Protein AF-A0A7V8Y939-F1 (afdb_monomer_lite)

Secondary structure (DSSP, 8-state):
---------------------TTS-SSSS-------------S------SS--S-SSTTT---HHIIIIIHHHT---SEEE---SSTTGGG-EEESSBSSS-EE-TTSS-EEEEBPTT-B--PBTTTB--TTTTTPBP-HHHHHHHHHS--GGG-GGGHHHHHHHHHHTT---S----------------------SS--EEEE-GGGGGPPP--HHHHHHHHTS-TTTTGGGPBP-SSEEEEEEETTTEEEEEE---

Structure (mmCIF, N/CA/C/O backbone):
data_AF-A0A7V8Y939-F1
#
_entry.id   AF-A0A7V8Y939-F1
#
loop_
_atom_site.group_PDB
_atom_site.id
_atom_site.type_symbol
_atom_site.label_atom_id
_atom_site.label_alt_id
_atom_site.label_comp_id
_atom_site.label_asym_id
_atom_site.label_entity_id
_atom_site.label_seq_id
_atom_site.pdbx_PDB_ins_code
_atom_site.Cartn_x
_atom_site.Cartn_y
_atom_site.Cartn_z
_atom_site.occupancy
_atom_site.B_iso_or_equiv
_atom_site.auth_seq_id
_atom_site.auth_comp_id
_atom_site.auth_asym_id
_atom_site.auth_atom_id
_atom_site.pdbx_PDB_model_num
ATOM 1 N N . MET A 1 1 ? 12.448 5.870 -47.668 1.00 38.72 1 MET A N 1
ATOM 2 C CA . MET A 1 1 ? 12.301 7.287 -48.072 1.00 38.72 1 MET A CA 1
ATOM 3 C C . MET A 1 1 ? 10.838 7.545 -48.397 1.00 38.72 1 MET A C 1
ATOM 5 O O . MET A 1 1 ? 10.241 6.687 -49.032 1.00 38.72 1 MET A O 1
ATOM 9 N N . ARG A 1 2 ? 10.351 8.738 -48.019 1.00 27.53 2 ARG A N 1
ATOM 10 C CA . ARG A 1 2 ? 9.057 9.390 -48.325 1.00 27.53 2 ARG A CA 1
ATOM 11 C C . ARG A 1 2 ? 7.995 9.356 -47.218 1.00 27.53 2 ARG A C 1
ATOM 13 O O . ARG A 1 2 ? 7.197 8.439 -47.098 1.00 27.53 2 ARG A O 1
ATOM 20 N N . VAL A 1 3 ? 8.024 10.450 -46.456 1.00 33.56 3 VAL A N 1
ATOM 21 C CA . VAL A 1 3 ? 6.879 11.107 -45.814 1.00 33.56 3 VAL A CA 1
ATOM 22 C C . VAL A 1 3 ? 5.836 11.452 -46.884 1.00 33.56 3 VAL A C 1
ATOM 24 O O . VAL A 1 3 ? 6.217 11.870 -47.979 1.00 33.56 3 VAL A O 1
ATOM 27 N N . ALA A 1 4 ? 4.549 11.340 -46.555 1.00 32.47 4 ALA A N 1
ATOM 28 C CA . ALA A 1 4 ? 3.482 12.023 -47.280 1.00 32.47 4 ALA A CA 1
ATOM 29 C C . ALA A 1 4 ? 2.470 12.607 -46.287 1.00 32.47 4 ALA A C 1
ATOM 31 O O . ALA A 1 4 ? 1.976 11.920 -45.396 1.00 32.47 4 ALA A O 1
ATOM 32 N N . LEU A 1 5 ? 2.228 13.904 -46.456 1.00 30.75 5 LEU A N 1
ATOM 33 C CA . LEU A 1 5 ? 1.417 14.796 -45.644 1.00 30.75 5 LEU A CA 1
ATOM 34 C C . LEU A 1 5 ? 0.247 15.301 -46.513 1.00 30.75 5 LEU A C 1
ATOM 36 O O . LEU A 1 5 ? 0.500 15.798 -47.604 1.00 30.75 5 LEU A O 1
ATOM 40 N N . MET A 1 6 ? -0.972 15.203 -45.965 1.00 39.28 6 MET A N 1
ATOM 41 C CA . MET A 1 6 ? -2.212 15.977 -46.209 1.00 39.28 6 MET A CA 1
ATOM 42 C C . MET A 1 6 ? -2.868 16.033 -47.604 1.00 39.28 6 MET A C 1
ATOM 44 O O . MET A 1 6 ? -2.253 16.440 -48.580 1.00 39.28 6 MET A O 1
ATOM 48 N N . ALA A 1 7 ? -4.197 15.838 -47.623 1.00 30.27 7 ALA A N 1
ATOM 49 C CA . ALA A 1 7 ? -5.157 16.806 -48.180 1.00 30.27 7 ALA A CA 1
ATOM 50 C C . ALA A 1 7 ? -6.604 16.458 -47.770 1.00 30.27 7 ALA A C 1
ATOM 52 O O . ALA A 1 7 ? -7.045 15.321 -47.917 1.00 30.27 7 ALA A O 1
ATOM 53 N N . ALA A 1 8 ? -7.341 17.457 -47.280 1.00 46.56 8 ALA A N 1
ATOM 54 C CA . ALA A 1 8 ? -8.793 17.422 -47.148 1.00 46.56 8 ALA A CA 1
ATOM 55 C C . ALA A 1 8 ? -9.445 17.646 -48.522 1.00 46.56 8 ALA A C 1
ATOM 57 O O . ALA A 1 8 ? -9.012 18.523 -49.270 1.00 46.56 8 ALA A O 1
ATOM 58 N N . ALA A 1 9 ? -10.509 16.903 -48.825 1.00 30.41 9 ALA A N 1
ATOM 59 C CA . ALA A 1 9 ? -11.405 17.197 -49.936 1.00 30.41 9 ALA A CA 1
ATOM 60 C C . ALA A 1 9 ? -12.861 16.908 -49.535 1.00 30.41 9 ALA A C 1
ATOM 62 O O . ALA A 1 9 ? -13.160 15.944 -48.835 1.00 30.41 9 ALA A O 1
ATOM 63 N N . CYS A 1 10 ? -13.724 17.827 -49.957 1.00 44.41 10 CYS A N 1
ATOM 64 C CA . CYS A 1 10 ? -15.162 17.938 -49.734 1.00 44.41 10 CYS A CA 1
ATOM 65 C C . CYS A 1 10 ? -15.948 16.727 -50.291 1.00 44.41 10 CYS A C 1
ATOM 67 O O . CYS A 1 10 ? -15.504 16.113 -51.257 1.00 44.41 10 CYS A O 1
ATOM 69 N N . GLY A 1 11 ? -17.113 16.408 -49.702 1.00 31.03 11 GLY A N 1
ATOM 70 C CA . GLY A 1 11 ? -18.023 15.323 -50.134 1.00 31.03 11 GLY A CA 1
ATOM 71 C C . GLY A 1 11 ? -18.597 15.496 -51.559 1.00 31.03 11 GLY A C 1
ATOM 72 O O . GLY A 1 11 ? -18.339 16.531 -52.177 1.00 31.03 11 GLY A O 1
ATOM 73 N N . PRO A 1 12 ? -19.405 14.543 -52.090 1.00 39.00 12 PRO A N 1
ATOM 74 C CA . PRO A 1 12 ? -20.608 14.053 -51.399 1.00 39.00 12 PRO A CA 1
ATOM 75 C C . PRO A 1 12 ? -20.961 12.550 -51.584 1.00 39.00 12 PRO A C 1
ATOM 77 O O . PRO A 1 12 ? -20.454 11.869 -52.467 1.00 39.00 12 PRO A O 1
ATOM 80 N N . SER A 1 13 ? -21.946 12.116 -50.784 1.00 33.56 13 SER A N 1
ATOM 81 C CA . SER A 1 13 ? -22.898 11.013 -51.036 1.00 33.56 13 SER A CA 1
ATOM 82 C C . SER A 1 13 ? -22.470 9.560 -50.771 1.00 33.56 13 SER A C 1
ATOM 84 O O . SER A 1 13 ? -21.683 8.987 -51.510 1.00 33.56 13 SER A O 1
ATOM 86 N N . GLY A 1 14 ? -23.170 8.937 -49.811 1.00 33.94 14 GLY A N 1
ATOM 87 C CA . GLY A 1 14 ? -23.608 7.537 -49.905 1.00 33.94 14 GLY A CA 1
ATOM 88 C C . GLY A 1 14 ? -22.656 6.473 -49.366 1.00 33.94 14 GLY A C 1
ATOM 89 O O . GLY A 1 14 ? -21.934 5.856 -50.132 1.00 33.94 14 GLY A O 1
ATOM 90 N N . ASP A 1 15 ? -22.664 6.266 -48.050 1.00 30.62 15 ASP A N 1
ATOM 91 C CA . ASP A 1 15 ? -23.073 4.999 -47.418 1.00 30.62 15 ASP A CA 1
ATOM 92 C C . ASP A 1 15 ? -22.640 4.999 -45.948 1.00 30.62 15 ASP A C 1
ATOM 94 O O . ASP A 1 15 ? -21.497 5.278 -45.583 1.00 30.62 15 ASP A O 1
ATOM 98 N N . SER A 1 16 ? -23.613 4.753 -45.074 1.00 35.72 16 SER A N 1
ATOM 99 C CA . SER A 1 16 ? -23.467 4.762 -43.625 1.00 35.72 16 SER A CA 1
ATOM 100 C C . SER A 1 16 ? -22.612 3.587 -43.154 1.00 35.72 16 SER A C 1
ATOM 102 O O . SER A 1 16 ? -23.117 2.484 -42.946 1.00 35.72 16 SER A O 1
ATOM 104 N N . VAL A 1 17 ? -21.324 3.836 -42.933 1.00 37.81 17 VAL A N 1
ATOM 105 C CA . VAL A 1 17 ? -20.493 2.985 -42.078 1.00 37.81 17 VAL A CA 1
ATOM 106 C C . VAL A 1 17 ? -20.835 3.336 -40.624 1.00 37.81 17 VAL A C 1
ATOM 108 O O . VAL A 1 17 ? -20.768 4.520 -40.276 1.00 37.81 17 VAL A O 1
ATOM 111 N N . PRO A 1 18 ? -21.217 2.380 -39.756 1.00 35.97 18 PRO A N 1
ATOM 112 C CA . PRO A 1 18 ? -21.399 2.666 -38.341 1.00 35.97 18 PRO A CA 1
ATOM 113 C C . PRO A 1 18 ? -20.048 3.092 -37.770 1.00 35.97 18 PRO A C 1
ATOM 115 O O . PRO A 1 18 ? -19.108 2.305 -37.687 1.00 35.97 18 PRO A O 1
ATOM 118 N N . ASN A 1 19 ? -19.938 4.370 -37.425 1.00 33.12 19 ASN A N 1
ATOM 119 C CA . ASN A 1 19 ? -18.812 4.883 -36.674 1.00 33.12 19 ASN A CA 1
ATOM 120 C C . ASN A 1 19 ? -18.981 4.431 -35.217 1.00 33.12 19 ASN A C 1
ATOM 122 O O . ASN A 1 19 ? -19.685 5.083 -34.443 1.00 33.12 19 ASN A O 1
ATOM 126 N N . GLU A 1 20 ? -18.361 3.311 -34.845 1.00 38.66 20 GLU A N 1
ATOM 127 C CA . GLU A 1 20 ? -18.122 2.977 -33.441 1.00 38.66 20 GLU A CA 1
ATOM 128 C C . GLU A 1 20 ? -17.068 3.937 -32.871 1.00 38.66 20 GLU A C 1
ATOM 130 O O . GLU A 1 20 ? -15.891 3.615 -32.697 1.00 38.66 20 GLU A O 1
ATOM 135 N N . ASN A 1 21 ? -17.512 5.153 -32.553 1.00 35.09 21 ASN A N 1
ATOM 136 C CA . ASN A 1 21 ? -16.802 6.046 -31.651 1.00 35.09 21 ASN A CA 1
ATOM 137 C C . ASN A 1 21 ? -16.859 5.446 -30.239 1.00 35.09 21 ASN A C 1
ATOM 139 O O . ASN A 1 21 ? -17.665 5.863 -29.412 1.00 35.09 21 ASN A O 1
ATOM 143 N N . VAL A 1 22 ? -15.970 4.507 -29.921 1.00 46.69 22 VAL A N 1
ATOM 144 C CA . VAL A 1 22 ? -15.802 3.942 -28.564 1.00 46.69 22 VAL A CA 1
ATOM 145 C C . VAL A 1 22 ? -15.282 4.950 -27.520 1.00 46.69 22 VAL A C 1
ATOM 147 O O . VAL A 1 22 ? -14.846 4.553 -26.448 1.00 46.69 22 VAL A O 1
ATOM 150 N N . ASN A 1 23 ? -15.315 6.259 -27.794 1.00 46.75 23 ASN A N 1
ATOM 151 C CA . ASN A 1 23 ? -14.792 7.285 -26.883 1.00 46.75 23 ASN A CA 1
ATOM 152 C C . ASN A 1 23 ? -15.552 8.622 -26.872 1.00 46.75 23 ASN A C 1
ATOM 154 O O . ASN A 1 23 ? -15.007 9.637 -26.443 1.00 46.75 23 ASN A O 1
ATOM 158 N N . ALA A 1 24 ? -16.816 8.651 -27.287 1.00 41.72 24 ALA A N 1
ATOM 159 C CA . ALA A 1 24 ? -17.627 9.861 -27.192 1.00 41.72 24 ALA A CA 1
ATOM 160 C C . ALA A 1 24 ? -18.980 9.549 -26.550 1.00 41.72 24 ALA A C 1
ATOM 162 O O . ALA A 1 24 ? -19.945 9.357 -27.273 1.00 41.72 24 ALA A O 1
ATOM 163 N N . ASP A 1 25 ? -19.005 9.438 -25.215 1.00 41.84 25 ASP A N 1
ATOM 164 C CA . ASP A 1 25 ? -20.035 10.014 -24.322 1.00 41.84 25 ASP A CA 1
ATOM 165 C C . ASP A 1 25 ? -19.937 9.449 -22.883 1.00 41.84 25 ASP A C 1
ATOM 167 O O . ASP A 1 25 ? -20.837 8.783 -22.380 1.00 41.84 25 ASP A O 1
ATOM 171 N N . ALA A 1 26 ? -18.823 9.695 -22.185 1.00 47.56 26 ALA A N 1
ATOM 172 C CA . ALA A 1 26 ? -18.676 9.310 -20.771 1.00 47.56 26 ALA A CA 1
ATOM 173 C C . ALA A 1 26 ? -19.218 10.375 -19.789 1.00 47.56 26 ALA A C 1
ATOM 175 O O . ALA A 1 26 ? -18.864 10.365 -18.610 1.00 47.56 26 ALA A O 1
ATOM 176 N N . ARG A 1 27 ? -20.002 11.353 -20.272 1.00 47.25 27 ARG A N 1
ATOM 177 C CA . ARG A 1 27 ? -20.557 12.447 -19.451 1.00 47.25 27 ARG A CA 1
ATOM 178 C C . ARG A 1 27 ? -22.073 12.628 -19.592 1.00 47.25 27 ARG A C 1
ATOM 180 O O . ARG A 1 27 ? -22.620 13.478 -18.893 1.00 47.25 27 ARG A O 1
ATOM 187 N N . GLY A 1 28 ? -22.749 11.855 -20.442 1.00 44.84 28 GLY A N 1
ATOM 188 C CA . GLY A 1 28 ? -24.198 11.682 -20.384 1.00 44.84 28 GLY A CA 1
ATOM 189 C C . GLY A 1 28 ? -24.636 10.943 -19.114 1.00 44.84 28 GLY A C 1
ATOM 190 O O . GLY A 1 28 ? -23.855 10.224 -18.495 1.00 44.84 28 GLY A O 1
ATOM 191 N N . GLU A 1 29 ? -25.907 11.091 -18.736 1.00 47.72 29 GLU A N 1
ATOM 192 C CA . GLU A 1 29 ? -26.565 10.397 -17.609 1.00 47.72 29 GLU A CA 1
ATOM 193 C C . GLU A 1 29 ? -26.620 8.859 -17.761 1.00 47.72 29 GLU A C 1
ATOM 195 O O . GLU A 1 29 ? -27.295 8.162 -17.004 1.00 47.72 29 GLU A O 1
ATOM 200 N N . THR A 1 30 ? -25.913 8.302 -18.740 1.00 48.50 30 THR A N 1
ATOM 201 C CA . THR A 1 30 ? -25.690 6.874 -18.912 1.00 48.50 30 THR A CA 1
ATOM 202 C C . THR A 1 30 ? -24.747 6.398 -17.813 1.00 48.50 30 THR A C 1
ATOM 204 O O . THR A 1 30 ? -23.526 6.383 -17.960 1.00 48.50 30 THR A O 1
ATOM 207 N N . GLN A 1 31 ? -25.325 6.017 -16.674 1.00 53.22 31 GLN A N 1
ATOM 208 C CA . GLN A 1 31 ? -24.615 5.238 -15.666 1.00 53.22 31 GLN A CA 1
ATOM 209 C C . GLN A 1 31 ? -23.914 4.069 -16.364 1.00 53.22 31 GLN A C 1
ATOM 211 O O . GLN A 1 31 ? -24.541 3.356 -17.152 1.00 53.22 31 GLN A O 1
ATOM 216 N N . SER A 1 32 ? -22.618 3.893 -16.094 1.00 58.28 32 SER A N 1
ATOM 217 C CA . SER A 1 32 ? -21.854 2.739 -16.562 1.00 58.28 32 SER A CA 1
ATOM 218 C C . SER A 1 32 ? -22.671 1.473 -16.322 1.00 58.28 32 SER A C 1
ATOM 220 O O . SER A 1 32 ? -22.971 1.139 -15.175 1.00 58.28 32 SER A O 1
ATOM 222 N N . GLN A 1 33 ? -23.075 0.786 -17.393 1.00 55.53 33 GLN A N 1
ATOM 223 C CA . GLN A 1 33 ? -23.818 -0.458 -17.248 1.00 55.53 33 GLN A CA 1
ATOM 224 C C . GLN A 1 33 ? -22.912 -1.487 -16.573 1.00 55.53 33 GLN A C 1
ATOM 226 O O . GLN A 1 33 ? -21.829 -1.803 -17.068 1.00 55.53 33 GLN A O 1
ATOM 231 N N . VAL A 1 34 ? -23.360 -2.025 -15.438 1.00 62.56 34 VAL A N 1
ATOM 232 C CA . VAL A 1 34 ? -22.751 -3.217 -14.850 1.00 62.56 34 VAL A CA 1
ATOM 233 C C . VAL A 1 34 ? -23.013 -4.354 -15.831 1.00 62.56 34 VAL A C 1
ATOM 235 O O . VAL A 1 34 ? -24.132 -4.847 -15.929 1.00 62.56 34 VAL A O 1
ATOM 238 N N . LEU A 1 35 ? -21.983 -4.754 -16.579 1.00 64.62 35 LEU A N 1
ATOM 239 C CA . LEU A 1 35 ? -22.102 -5.755 -17.649 1.00 64.62 35 LEU A CA 1
ATOM 240 C C . LEU A 1 35 ? -22.478 -7.164 -17.144 1.00 64.62 35 LEU A C 1
ATOM 242 O O . LEU A 1 35 ? -22.731 -8.050 -17.954 1.00 64.62 35 LEU A O 1
ATOM 246 N N . GLY A 1 36 ? -22.571 -7.358 -15.824 1.00 59.09 36 GLY A N 1
ATOM 247 C CA . GLY A 1 36 ? -23.007 -8.601 -15.193 1.00 59.09 36 GLY A CA 1
ATOM 248 C C . GLY A 1 36 ? -22.065 -9.786 -15.442 1.00 59.09 36 GLY A C 1
ATOM 249 O O . GLY A 1 36 ? -21.097 -9.708 -16.196 1.00 59.09 36 GLY A O 1
ATOM 250 N N . GLY A 1 37 ? -22.356 -10.905 -14.776 1.00 72.38 37 GLY A N 1
ATOM 251 C CA . GLY A 1 37 ? -21.635 -12.173 -14.920 1.00 72.38 37 GLY A CA 1
ATOM 252 C C . GLY A 1 37 ? -20.820 -12.582 -13.691 1.00 72.38 37 GLY A C 1
ATOM 253 O O . GLY A 1 37 ? -20.432 -11.757 -12.867 1.00 72.38 37 GLY A O 1
ATOM 254 N N . GLU A 1 38 ? -20.566 -13.887 -13.583 1.00 79.62 38 GLU A N 1
ATOM 255 C CA . GLU A 1 38 ? -19.698 -14.467 -12.554 1.00 79.62 38 GLU A CA 1
ATOM 256 C C . GLU A 1 38 ? -18.241 -14.019 -12.767 1.00 79.62 38 GLU A C 1
ATOM 258 O O . GLU A 1 38 ? -17.700 -14.237 -13.863 1.00 79.62 38 GLU A O 1
ATOM 263 N N . PRO A 1 39 ? -17.579 -13.420 -11.756 1.00 78.62 39 PRO A N 1
ATOM 264 C CA . PRO A 1 39 ? -16.169 -13.066 -11.839 1.00 78.62 39 PRO A CA 1
ATOM 265 C C . PRO A 1 39 ? -15.307 -14.285 -12.179 1.00 78.62 39 PRO A C 1
ATOM 267 O O . PRO A 1 39 ? -15.360 -15.318 -11.512 1.00 78.62 39 PRO A O 1
ATOM 270 N N . ARG A 1 40 ? -14.468 -14.163 -13.211 1.00 83.12 40 ARG A N 1
ATOM 271 C CA . ARG A 1 40 ? -13.508 -15.205 -13.601 1.00 83.12 40 ARG A CA 1
ATOM 272 C C . ARG A 1 40 ? -12.087 -14.749 -13.311 1.00 83.12 40 ARG A C 1
ATOM 274 O O . ARG A 1 40 ? -11.707 -13.629 -13.639 1.00 83.12 40 ARG A O 1
ATOM 281 N N . SER A 1 41 ? -11.296 -15.643 -12.731 1.00 86.19 41 SER A N 1
ATOM 282 C CA . SER A 1 41 ? -9.865 -15.424 -12.519 1.00 86.19 41 SER A CA 1
ATOM 283 C C . SER A 1 41 ? -9.072 -15.617 -13.813 1.00 86.19 41 SER A C 1
ATOM 285 O O . SER A 1 41 ? -9.365 -16.516 -14.601 1.00 86.19 41 SER A O 1
ATOM 287 N N . GLY A 1 42 ? -8.012 -14.824 -13.983 1.00 87.56 42 GLY A N 1
ATOM 288 C CA . GLY A 1 42 ? -7.072 -14.925 -15.102 1.00 87.56 42 GLY A CA 1
ATOM 289 C C . GLY A 1 42 ? -7.269 -13.856 -16.181 1.00 87.56 42 GLY A C 1
ATOM 290 O O . GLY A 1 42 ? -8.120 -12.980 -16.071 1.00 87.56 42 GLY A O 1
ATOM 291 N N . GLY A 1 43 ? -6.442 -13.930 -17.225 1.00 91.62 43 GLY A N 1
ATOM 292 C CA . GLY A 1 43 ? -6.412 -12.946 -18.308 1.00 91.62 43 GLY A CA 1
ATOM 293 C C . GLY A 1 43 ? -5.552 -11.715 -18.006 1.00 91.62 43 GLY A C 1
ATOM 294 O O . GLY A 1 43 ? -4.867 -11.637 -16.986 1.00 91.62 43 GLY A O 1
ATOM 295 N N . VAL A 1 44 ? -5.567 -10.762 -18.940 1.00 91.88 44 VAL A N 1
ATOM 296 C CA . VAL A 1 44 ? -4.851 -9.484 -18.834 1.00 91.88 44 VAL A CA 1
ATOM 297 C C . VAL A 1 44 ? -5.865 -8.359 -18.960 1.00 91.88 44 VAL A C 1
ATOM 299 O O . VAL A 1 44 ? -6.454 -8.166 -20.022 1.00 91.88 44 VAL A O 1
ATOM 302 N N . MET A 1 45 ? -6.044 -7.606 -17.879 1.00 89.69 45 MET A N 1
ATOM 303 C CA . MET A 1 45 ? -6.827 -6.377 -17.888 1.00 89.69 45 MET A CA 1
ATOM 304 C C . MET A 1 45 ? -5.967 -5.240 -18.443 1.00 89.69 45 MET A C 1
ATOM 306 O O . MET A 1 45 ? -4.849 -5.020 -17.979 1.00 89.69 45 MET A O 1
ATOM 310 N N . ARG A 1 46 ? -6.470 -4.542 -19.464 1.00 90.44 46 ARG A N 1
ATOM 311 C CA . ARG A 1 46 ? -5.780 -3.420 -20.110 1.00 90.44 46 ARG A CA 1
ATOM 312 C C . ARG A 1 46 ? -6.561 -2.143 -19.852 1.00 90.44 46 ARG A C 1
ATOM 314 O O . ARG A 1 46 ? -7.722 -2.053 -20.234 1.00 90.44 46 ARG A O 1
ATOM 321 N N . PHE A 1 47 ? -5.902 -1.168 -19.242 1.00 84.19 47 PHE A N 1
ATOM 322 C CA . PHE A 1 47 ? -6.425 0.180 -19.067 1.00 84.19 47 PHE A CA 1
ATOM 323 C C . PHE A 1 47 ? -5.677 1.135 -19.991 1.00 84.19 47 PHE A C 1
ATOM 325 O O . PHE A 1 47 ? -4.480 0.963 -20.223 1.00 84.19 47 PHE A O 1
ATOM 332 N N . ALA A 1 48 ? -6.380 2.143 -20.493 1.00 87.94 48 ALA A N 1
ATOM 333 C CA . ALA A 1 48 ? -5.776 3.286 -21.154 1.00 87.94 48 ALA A CA 1
ATOM 334 C C . ALA A 1 48 ? -6.001 4.516 -20.274 1.00 87.94 48 ALA A C 1
ATOM 336 O O . ALA A 1 48 ? -7.100 4.727 -19.765 1.00 87.94 48 ALA A O 1
ATOM 337 N N . SER A 1 49 ? -4.958 5.317 -20.100 1.00 84.75 49 SER A N 1
ATOM 338 C CA . SER A 1 49 ? -5.019 6.607 -19.422 1.00 84.75 49 SER A CA 1
ATOM 339 C C . SER A 1 49 ? -4.257 7.622 -20.262 1.00 84.75 49 SER A C 1
ATOM 341 O O . SER A 1 49 ? -3.278 7.271 -20.919 1.00 84.75 49 SER A O 1
ATOM 343 N N . VAL A 1 50 ? -4.713 8.872 -20.250 1.00 87.50 50 VAL A N 1
ATOM 344 C CA . VAL A 1 50 ? -4.032 9.986 -20.930 1.00 87.50 50 VAL A CA 1
ATOM 345 C C . VAL A 1 50 ? -2.858 10.535 -20.116 1.00 87.50 50 VAL A C 1
ATOM 347 O O . VAL A 1 50 ? -2.020 11.250 -20.655 1.00 87.50 50 VAL A O 1
ATOM 350 N N . GLU A 1 51 ? -2.786 10.184 -18.831 1.00 85.69 51 GLU A N 1
ATOM 351 C CA . GLU A 1 51 ? -1.721 10.572 -17.909 1.00 85.69 51 GLU A CA 1
ATOM 352 C C . GLU A 1 51 ? -1.276 9.386 -17.040 1.00 85.69 51 GLU A C 1
ATOM 354 O O . GLU A 1 51 ? -2.053 8.462 -16.773 1.00 85.69 51 GLU A O 1
ATOM 359 N N . GLY A 1 52 ? -0.011 9.407 -16.616 1.00 87.88 52 GLY A N 1
ATOM 360 C CA . GLY A 1 52 ? 0.549 8.472 -15.639 1.00 87.88 52 GLY A CA 1
ATOM 361 C C . GLY A 1 52 ? 0.364 8.959 -14.195 1.00 87.88 52 GLY A C 1
ATOM 362 O O . GLY A 1 52 ? -0.124 10.070 -13.981 1.00 87.88 52 GLY A O 1
ATOM 363 N N . PRO A 1 53 ? 0.726 8.139 -13.194 1.00 89.75 53 PRO A N 1
ATOM 364 C CA . PRO A 1 53 ? 0.800 8.605 -11.817 1.00 89.75 53 PRO A CA 1
ATOM 365 C C . PRO A 1 53 ? 1.878 9.691 -11.682 1.00 89.75 53 PRO A C 1
ATOM 367 O O . PRO A 1 53 ? 2.899 9.659 -12.368 1.00 89.75 53 PRO A O 1
ATOM 370 N N . ASP A 1 54 ? 1.643 10.641 -10.783 1.00 87.62 54 ASP A N 1
ATOM 371 C CA . ASP A 1 54 ? 2.596 11.688 -10.402 1.00 87.62 54 ASP A CA 1
ATOM 372 C C . ASP A 1 54 ? 3.805 11.117 -9.655 1.00 87.62 54 ASP A C 1
ATOM 374 O O . ASP A 1 5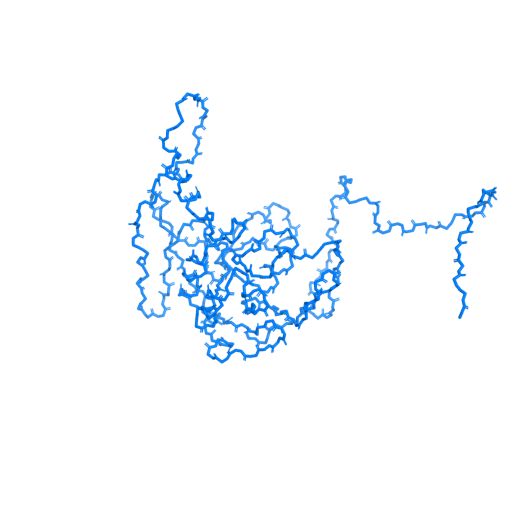4 ? 4.944 11.463 -9.963 1.00 87.62 54 ASP A O 1
ATOM 378 N N . TYR A 1 55 ? 3.539 10.200 -8.727 1.00 90.00 55 TYR A N 1
ATOM 379 C CA . TYR A 1 55 ? 4.530 9.426 -7.992 1.00 90.00 55 TYR A CA 1
ATOM 380 C C . TYR A 1 55 ? 4.026 7.993 -7.818 1.00 90.00 55 TYR A C 1
ATOM 382 O O . TYR A 1 55 ? 2.825 7.739 -7.750 1.00 90.00 55 TYR A O 1
ATOM 390 N N . MET A 1 56 ? 4.949 7.052 -7.733 1.00 91.75 56 MET A N 1
ATOM 391 C CA . MET A 1 56 ? 4.734 5.676 -7.304 1.00 91.75 56 MET A CA 1
ATOM 392 C C . MET A 1 56 ? 4.805 5.543 -5.775 1.00 91.75 56 MET A C 1
ATOM 394 O O . MET A 1 56 ? 4.137 4.674 -5.209 1.00 91.75 56 MET A O 1
ATOM 398 N N . ASP A 1 57 ? 5.583 6.391 -5.094 1.00 90.31 57 ASP A N 1
ATOM 399 C CA . ASP A 1 57 ? 5.696 6.396 -3.632 1.00 90.31 57 ASP A CA 1
ATOM 400 C C . ASP A 1 57 ? 4.342 6.753 -2.969 1.00 90.31 57 ASP A C 1
ATOM 402 O O . ASP A 1 57 ? 3.841 7.868 -3.160 1.00 90.31 57 ASP A O 1
ATOM 406 N N . PRO A 1 58 ? 3.749 5.859 -2.143 1.00 87.38 58 PRO A N 1
ATOM 407 C CA . PRO A 1 58 ? 2.494 6.133 -1.434 1.00 87.38 58 PRO A CA 1
ATOM 408 C C . PRO A 1 58 ? 2.554 7.339 -0.488 1.00 87.38 58 PRO A C 1
ATOM 410 O O . PRO A 1 58 ? 1.514 7.909 -0.159 1.00 87.38 58 PRO A O 1
ATOM 413 N N . GLY A 1 59 ? 3.743 7.731 -0.027 1.00 83.12 59 GLY A N 1
ATOM 414 C CA . GLY A 1 59 ? 3.948 8.936 0.774 1.00 83.12 59 GLY A CA 1
ATOM 415 C C . GLY A 1 59 ? 3.994 10.227 -0.051 1.00 83.12 59 GLY A C 1
ATOM 416 O O . GLY A 1 59 ? 3.957 11.316 0.525 1.00 83.12 59 GLY A O 1
ATOM 417 N N . ALA A 1 60 ? 4.089 10.141 -1.377 1.00 82.75 60 ALA A N 1
ATOM 418 C CA . ALA A 1 60 ? 4.237 11.289 -2.269 1.00 82.75 60 ALA A CA 1
ATOM 419 C C . ALA A 1 60 ? 3.057 11.495 -3.222 1.00 82.75 60 ALA A C 1
ATOM 421 O O . ALA A 1 60 ? 2.764 12.638 -3.569 1.00 82.75 60 ALA A O 1
ATOM 422 N N . ALA A 1 61 ? 2.395 10.416 -3.631 1.00 84.94 61 ALA A N 1
ATOM 423 C CA . ALA A 1 61 ? 1.393 10.449 -4.683 1.00 84.94 61 ALA A CA 1
ATOM 424 C C . ALA A 1 61 ? 0.096 11.181 -4.299 1.00 84.94 61 ALA A C 1
ATOM 426 O O . ALA A 1 61 ? -0.387 11.102 -3.165 1.00 84.94 61 ALA A O 1
ATOM 427 N N . TYR A 1 62 ? -0.493 11.868 -5.279 1.00 83.56 62 TYR A N 1
ATOM 428 C CA . TYR A 1 62 ? -1.755 12.602 -5.147 1.00 83.56 62 TYR A CA 1
ATOM 429 C C . TYR A 1 62 ? -2.651 12.519 -6.392 1.00 83.56 62 TYR A C 1
ATOM 431 O O . TYR A 1 62 ? -3.797 12.974 -6.367 1.00 83.56 62 TYR A O 1
ATOM 439 N N . SER A 1 63 ? -2.163 11.948 -7.494 1.00 84.69 63 SER A N 1
ATOM 440 C CA . SER A 1 63 ? -2.940 11.840 -8.731 1.00 84.69 63 SER A CA 1
ATOM 441 C C . SER A 1 63 ? -4.084 10.826 -8.630 1.00 84.69 63 SER A C 1
ATOM 443 O O . SER A 1 63 ? -3.971 9.762 -8.016 1.00 84.69 63 SER A O 1
ATOM 445 N N . ALA A 1 64 ? -5.191 11.111 -9.323 1.00 83.06 64 ALA A N 1
ATOM 446 C CA . ALA A 1 64 ? -6.292 10.158 -9.476 1.00 83.06 64 ALA A CA 1
ATOM 447 C C . ALA A 1 64 ? -5.821 8.850 -10.135 1.00 83.06 64 ALA A C 1
ATOM 449 O O . ALA A 1 64 ? -6.274 7.766 -9.762 1.00 83.06 64 ALA A O 1
ATOM 450 N N . THR A 1 65 ? -4.871 8.943 -11.067 1.00 84.94 65 THR A N 1
ATOM 451 C CA . THR A 1 65 ? -4.224 7.800 -11.722 1.00 84.94 65 THR A CA 1
ATOM 452 C C . THR A 1 65 ? -3.504 6.903 -10.716 1.00 84.94 65 THR A C 1
ATOM 454 O O . THR A 1 65 ? -3.695 5.686 -10.741 1.00 84.94 65 THR A O 1
ATOM 457 N N . TYR A 1 66 ? -2.747 7.474 -9.773 1.00 89.56 66 TYR A N 1
ATOM 458 C CA . TYR A 1 66 ? -2.143 6.694 -8.694 1.00 89.56 66 TYR A CA 1
ATOM 459 C C . TYR A 1 66 ? -3.200 5.957 -7.867 1.00 89.56 66 TYR A C 1
ATOM 461 O O . TYR A 1 66 ? -3.118 4.737 -7.698 1.00 89.56 66 TYR A O 1
ATOM 469 N N . PHE A 1 67 ? -4.219 6.677 -7.388 1.00 85.69 67 PHE A N 1
ATOM 470 C CA . PHE A 1 67 ? -5.252 6.090 -6.533 1.00 85.69 67 PHE A CA 1
ATOM 471 C C . PHE A 1 67 ? -6.081 5.014 -7.246 1.00 85.69 67 PHE A C 1
ATOM 473 O O . PHE A 1 67 ? -6.484 4.033 -6.621 1.00 85.69 67 PHE A O 1
ATOM 480 N N . SER A 1 68 ? -6.307 5.169 -8.551 1.00 83.00 68 SER A N 1
ATOM 481 C CA . SER A 1 68 ? -7.105 4.232 -9.347 1.00 83.00 68 SER A CA 1
ATOM 482 C C . SER A 1 68 ? -6.370 2.921 -9.624 1.00 83.00 68 SER A C 1
ATOM 484 O O . SER A 1 68 ? -6.995 1.862 -9.598 1.00 83.00 68 SER A O 1
ATOM 486 N N . TYR A 1 69 ? -5.056 2.973 -9.866 1.00 85.19 69 TYR A N 1
ATOM 487 C CA . TYR A 1 69 ? -4.302 1.813 -10.355 1.00 85.19 69 TYR A CA 1
ATOM 488 C C . TYR A 1 69 ? -3.294 1.269 -9.342 1.00 85.19 69 TYR A C 1
ATOM 490 O O . TYR A 1 69 ? -3.268 0.066 -9.084 1.00 85.19 69 TYR A O 1
ATOM 498 N N . ILE A 1 70 ? -2.482 2.138 -8.740 1.00 90.44 70 ILE A N 1
ATOM 499 C CA . ILE A 1 70 ? -1.394 1.718 -7.851 1.00 90.44 70 ILE A CA 1
ATOM 500 C C . ILE A 1 70 ? -1.912 1.500 -6.433 1.00 90.44 70 ILE A C 1
ATOM 502 O O . ILE A 1 70 ? -1.710 0.423 -5.877 1.00 90.44 70 ILE A O 1
ATOM 506 N N . ALA A 1 71 ? -2.651 2.460 -5.869 1.00 88.62 71 ALA A N 1
ATOM 507 C CA . ALA A 1 71 ? -3.101 2.372 -4.478 1.00 88.62 71 ALA A CA 1
ATOM 508 C C . ALA A 1 71 ? -4.052 1.192 -4.212 1.00 88.62 71 ALA A C 1
ATOM 510 O O . ALA A 1 71 ? -4.086 0.654 -3.114 1.00 88.62 71 ALA A O 1
ATOM 511 N N . ARG A 1 72 ? -4.848 0.792 -5.213 1.00 85.50 72 ARG A N 1
ATOM 512 C CA . ARG A 1 72 ? -5.811 -0.317 -5.090 1.00 85.50 72 ARG A CA 1
ATOM 513 C C . ARG A 1 72 ? -5.272 -1.656 -5.596 1.00 85.50 72 ARG A C 1
ATOM 515 O O . ARG A 1 72 ? -5.814 -2.697 -5.235 1.00 85.50 72 ARG A O 1
ATOM 522 N N . GLY A 1 73 ? -4.253 -1.636 -6.456 1.00 91.81 73 GLY A N 1
ATOM 523 C CA . GLY A 1 73 ? -3.672 -2.840 -7.052 1.00 91.81 73 GLY A CA 1
ATOM 524 C C . GLY A 1 73 ? -2.409 -3.329 -6.345 1.00 91.81 73 GLY A C 1
ATOM 525 O O . GLY A 1 73 ? -2.226 -4.535 -6.183 1.00 91.81 73 GLY A O 1
ATOM 526 N N . VAL A 1 74 ? -1.549 -2.401 -5.924 1.00 96.00 74 VAL A N 1
ATOM 527 C CA . VAL A 1 74 ? -0.173 -2.683 -5.484 1.00 96.00 74 VAL A CA 1
ATOM 528 C C . VAL A 1 74 ? 0.010 -2.509 -3.987 1.00 96.00 74 VAL A C 1
ATOM 530 O O . VAL A 1 74 ? 0.825 -3.199 -3.368 1.00 96.00 74 VAL A O 1
ATOM 533 N N . THR A 1 75 ? -0.752 -1.608 -3.380 1.00 94.56 75 THR A N 1
ATOM 534 C CA . THR A 1 75 ? -0.683 -1.354 -1.946 1.00 94.56 75 THR A CA 1
ATOM 535 C C . THR A 1 75 ? -1.981 -1.738 -1.247 1.00 94.56 75 THR A C 1
ATOM 537 O O . THR A 1 75 ? -3.015 -1.975 -1.871 1.00 94.56 75 THR A O 1
ATOM 540 N N . ARG A 1 76 ? -1.892 -1.878 0.073 1.00 95.00 76 ARG A N 1
ATOM 541 C CA . ARG A 1 76 ? -3.025 -2.071 0.980 1.00 95.00 76 ARG A CA 1
ATOM 542 C C . ARG A 1 76 ? -2.991 -1.015 2.067 1.00 95.00 76 ARG A C 1
ATOM 544 O O . ARG A 1 76 ? -1.949 -0.420 2.319 1.00 95.00 76 ARG A O 1
ATOM 551 N N . THR A 1 77 ? -4.106 -0.816 2.745 1.00 93.19 77 THR A N 1
ATOM 552 C CA . THR A 1 77 ? -4.274 0.191 3.805 1.00 93.19 77 THR A CA 1
ATOM 553 C C . THR A 1 77 ? -4.934 -0.449 5.023 1.00 93.19 77 THR A C 1
ATOM 555 O O . THR A 1 77 ? -5.284 -1.626 4.999 1.00 93.19 77 THR A O 1
ATOM 558 N N . LEU A 1 78 ? -5.090 0.259 6.146 1.00 93.44 78 LEU A N 1
ATOM 559 C CA . LEU A 1 78 ? -5.777 -0.332 7.306 1.00 93.44 78 LEU A CA 1
ATOM 560 C C . LEU A 1 78 ? -7.242 -0.637 6.984 1.00 93.44 78 LEU A C 1
ATOM 562 O O . LEU A 1 78 ? -7.735 -1.729 7.277 1.00 93.44 78 LEU A O 1
ATOM 566 N N . THR A 1 79 ? -7.903 0.312 6.336 1.00 92.19 79 THR A N 1
ATOM 567 C CA . THR A 1 79 ? -9.282 0.223 5.857 1.00 92.19 79 THR A CA 1
ATOM 568 C C . THR A 1 79 ? -9.336 0.585 4.380 1.00 92.19 79 THR A C 1
ATOM 570 O O . THR A 1 79 ? -8.458 1.277 3.869 1.00 92.19 79 THR A O 1
ATOM 573 N N . THR A 1 80 ? -10.357 0.109 3.679 1.00 89.94 80 THR A N 1
ATOM 574 C CA . THR A 1 80 ? -10.592 0.416 2.264 1.00 89.94 80 THR A CA 1
ATOM 575 C C . THR A 1 80 ? -12.084 0.554 1.995 1.00 89.94 80 THR A C 1
ATOM 577 O O . THR A 1 80 ? -12.904 0.225 2.849 1.00 89.94 80 THR A O 1
ATOM 580 N N . TYR A 1 81 ? -12.443 1.029 0.810 1.00 88.00 81 TYR A N 1
ATOM 581 C CA . TYR A 1 81 ? -13.832 1.069 0.363 1.00 88.00 81 TYR A CA 1
ATOM 582 C C . TYR A 1 81 ? -14.291 -0.300 -0.125 1.00 88.00 81 TYR A C 1
ATOM 584 O O . TYR A 1 81 ? -13.556 -0.987 -0.847 1.00 88.00 81 TYR A O 1
ATOM 592 N N . LYS A 1 82 ? -15.517 -0.677 0.240 1.00 88.44 82 LYS A N 1
ATOM 593 C CA . LYS A 1 82 ? -16.148 -1.928 -0.179 1.00 88.44 82 LYS A CA 1
ATOM 594 C C . LYS A 1 82 ? -16.169 -2.017 -1.704 1.00 88.44 82 LYS A C 1
ATOM 596 O O . LYS A 1 82 ? -16.647 -1.127 -2.401 1.00 88.44 82 LYS A O 1
ATOM 601 N N . ALA A 1 83 ? -15.633 -3.113 -2.231 1.00 86.69 83 ALA A N 1
ATOM 602 C CA . ALA A 1 83 ? -15.791 -3.435 -3.639 1.00 86.69 83 ALA A CA 1
ATOM 603 C C . ALA A 1 83 ? -17.232 -3.914 -3.861 1.00 86.69 83 ALA A C 1
ATOM 605 O O . ALA A 1 83 ? -17.601 -4.984 -3.381 1.00 86.69 83 ALA A O 1
ATOM 606 N N . SER A 1 84 ? -18.037 -3.114 -4.556 1.00 84.88 84 SER A N 1
ATOM 607 C CA . SER A 1 84 ? -19.426 -3.436 -4.878 1.00 84.88 84 SER A CA 1
ATOM 608 C C . SER A 1 84 ? -19.809 -2.870 -6.241 1.00 84.88 84 SER A C 1
ATOM 610 O O . SER A 1 84 ? -19.258 -1.861 -6.683 1.00 84.88 84 SER A O 1
ATOM 612 N N . THR A 1 85 ? -20.759 -3.514 -6.914 1.00 82.50 85 THR A N 1
ATOM 613 C CA . THR A 1 85 ? -21.420 -2.967 -8.107 1.00 82.50 85 THR A CA 1
ATOM 614 C C . THR A 1 85 ? -22.538 -1.989 -7.749 1.00 82.50 85 THR A C 1
ATOM 616 O O . THR A 1 85 ? -23.025 -1.287 -8.630 1.00 82.50 85 THR A O 1
ATOM 619 N N . ASP A 1 86 ? -22.941 -1.933 -6.478 1.00 84.31 86 ASP A N 1
ATOM 620 C CA . ASP A 1 86 ? -23.896 -0.955 -5.965 1.00 84.31 86 ASP A CA 1
ATOM 621 C C . ASP A 1 86 ? -23.181 0.350 -5.581 1.00 84.31 86 ASP A C 1
ATOM 623 O O . ASP A 1 86 ? -22.243 0.350 -4.781 1.00 84.31 86 ASP A O 1
ATOM 627 N N . LEU A 1 87 ? -23.618 1.475 -6.156 1.00 80.19 87 LEU A N 1
ATOM 628 C CA . LEU A 1 87 ? -23.001 2.787 -5.921 1.00 80.19 87 LEU A CA 1
ATOM 629 C C . LEU A 1 87 ? -23.150 3.271 -4.470 1.00 80.19 87 LEU A C 1
ATOM 631 O O . LEU A 1 87 ? -22.284 3.998 -3.987 1.00 80.19 87 LEU A O 1
ATOM 635 N N . GLY A 1 88 ? -24.223 2.888 -3.774 1.00 83.38 88 GLY A N 1
ATOM 636 C CA . GLY A 1 88 ? -24.434 3.243 -2.371 1.00 83.38 88 GLY A CA 1
ATOM 637 C C . GLY A 1 88 ? -23.467 2.506 -1.447 1.00 83.38 88 GLY A C 1
ATOM 638 O O . GLY A 1 88 ? -22.921 3.099 -0.517 1.00 83.38 88 GLY A O 1
ATOM 639 N N . GLU A 1 89 ? -23.195 1.236 -1.740 1.00 86.38 89 GLU A N 1
ATOM 640 C CA . GLU A 1 89 ? -22.240 0.418 -0.991 1.00 86.38 89 GLU A CA 1
ATOM 641 C C . GLU A 1 89 ? -20.777 0.799 -1.237 1.00 86.38 89 GLU A C 1
ATOM 643 O O . GLU A 1 89 ? -19.944 0.608 -0.356 1.00 86.38 89 GLU A O 1
ATOM 648 N N . GLN A 1 90 ? -20.432 1.354 -2.402 1.00 81.12 90 GLN A N 1
ATOM 649 C CA . GLN A 1 90 ? -19.050 1.757 -2.707 1.00 81.12 90 GLN A CA 1
ATOM 650 C C . GLN A 1 90 ? -18.503 2.838 -1.759 1.00 81.12 90 GLN A C 1
ATOM 652 O O . GLN A 1 90 ? -17.288 2.968 -1.619 1.00 81.12 90 GLN A O 1
ATOM 657 N N . ALA A 1 91 ? -19.375 3.598 -1.088 1.00 81.81 91 ALA A N 1
ATOM 658 C CA . ALA A 1 91 ? -18.987 4.575 -0.069 1.00 81.81 91 ALA A CA 1
ATOM 659 C C . ALA A 1 91 ? -18.748 3.949 1.322 1.00 81.81 91 ALA A C 1
ATOM 661 O O . ALA A 1 91 ? -18.272 4.630 2.232 1.00 81.81 91 ALA A O 1
ATOM 662 N N . GLU A 1 92 ? -19.072 2.667 1.509 1.00 87.50 92 GLU A N 1
ATOM 663 C CA . GLU A 1 92 ? -18.889 1.953 2.771 1.00 87.50 92 GLU A CA 1
ATOM 664 C C . GLU A 1 92 ? -17.402 1.647 3.010 1.00 87.50 92 GLU A C 1
ATOM 666 O O . GLU A 1 92 ? -16.733 1.028 2.178 1.00 87.50 92 GLU A O 1
ATOM 671 N N . LEU A 1 93 ? -16.879 2.046 4.173 1.00 88.94 93 LEU A N 1
ATOM 672 C CA . LEU A 1 93 ? -15.550 1.636 4.623 1.00 88.94 93 LEU A CA 1
ATOM 673 C C . LEU A 1 93 ? -15.600 0.239 5.247 1.00 88.94 93 LEU A C 1
ATOM 675 O O . LEU A 1 93 ? -16.459 -0.063 6.073 1.00 88.94 93 LEU A O 1
ATOM 679 N N . VAL A 1 94 ? -14.605 -0.583 4.918 1.00 92.88 94 VAL A N 1
ATOM 680 C CA . VAL A 1 94 ? -14.396 -1.937 5.446 1.00 92.88 94 VAL A CA 1
ATOM 681 C C . VAL A 1 94 ? -12.932 -2.149 5.854 1.00 92.88 94 VAL A C 1
ATOM 683 O O . VAL A 1 94 ? -12.041 -1.388 5.479 1.00 92.88 94 VAL A O 1
ATOM 686 N N . GLY A 1 95 ? -12.658 -3.187 6.650 1.00 93.50 95 GLY A N 1
ATOM 687 C CA . GLY A 1 95 ? -11.293 -3.533 7.066 1.00 93.50 95 GLY A CA 1
ATOM 688 C C . GLY A 1 95 ? -10.468 -4.173 5.942 1.00 93.50 95 GLY A C 1
ATOM 689 O O . GLY A 1 95 ? -10.873 -5.193 5.376 1.00 93.50 95 GLY A O 1
ATOM 690 N N . ASP A 1 96 ? -9.281 -3.627 5.672 1.00 94.69 96 ASP A N 1
ATOM 691 C CA . ASP A 1 96 ? -8.337 -4.155 4.685 1.00 94.69 96 ASP A CA 1
ATOM 692 C C . ASP A 1 96 ? -7.166 -4.891 5.358 1.00 94.69 96 ASP A C 1
ATOM 694 O O . ASP A 1 96 ? -7.293 -6.089 5.625 1.00 94.69 96 ASP A O 1
ATOM 698 N N . LEU A 1 97 ? -6.045 -4.236 5.675 1.00 95.19 97 LEU A N 1
ATOM 699 C CA . LEU A 1 97 ? -4.998 -4.827 6.525 1.00 95.19 97 LEU A CA 1
ATOM 700 C C . LEU A 1 97 ? -5.503 -5.031 7.952 1.00 95.19 97 LEU A C 1
ATOM 702 O O . LEU A 1 97 ? -5.075 -5.967 8.626 1.00 95.19 97 LEU A O 1
ATOM 706 N N . ALA A 1 98 ? -6.415 -4.174 8.414 1.00 94.56 98 ALA A N 1
ATOM 707 C CA . ALA A 1 98 ? -7.081 -4.345 9.691 1.00 94.56 98 ALA A CA 1
ATOM 708 C C . ALA A 1 98 ? -8.247 -5.336 9.589 1.00 94.56 98 ALA A C 1
ATOM 710 O O . ALA A 1 98 ? -8.897 -5.481 8.553 1.00 94.56 98 ALA A O 1
ATOM 711 N N . THR A 1 99 ? -8.571 -5.985 10.703 1.00 94.94 99 THR A N 1
ATOM 712 C CA . THR A 1 99 ? -9.743 -6.863 10.827 1.00 94.94 99 THR A CA 1
ATOM 713 C C . THR A 1 99 ? -11.077 -6.104 10.787 1.00 94.94 99 THR A C 1
ATOM 715 O O . THR A 1 99 ? -12.124 -6.729 10.663 1.00 94.94 99 THR A O 1
ATOM 718 N N . GLY A 1 100 ? -11.059 -4.769 10.869 1.00 92.50 100 GLY A N 1
ATOM 719 C CA . GLY A 1 100 ? -12.234 -3.898 10.808 1.00 92.50 100 GLY A CA 1
ATOM 720 C C . GLY A 1 100 ? -11.845 -2.418 10.858 1.00 92.50 100 GLY A C 1
ATOM 721 O O . GLY A 1 100 ? -10.682 -2.076 10.664 1.00 92.50 100 GLY A O 1
ATOM 722 N N . LEU A 1 101 ? -12.800 -1.544 11.184 1.00 89.75 101 LEU A N 1
ATOM 723 C CA . LEU A 1 101 ? -12.630 -0.077 11.179 1.00 89.75 101 LEU A CA 1
ATOM 724 C C . LEU A 1 101 ? -11.831 0.495 12.362 1.00 89.75 101 LEU A C 1
ATOM 726 O O . LEU A 1 101 ? -11.708 1.705 12.520 1.00 89.75 101 LEU A O 1
ATOM 730 N N . GLY A 1 102 ? -11.290 -0.372 13.215 1.00 87.44 102 GLY A N 1
ATOM 731 C CA . GLY A 1 102 ? -10.662 0.036 14.464 1.00 87.44 102 GLY A CA 1
ATOM 732 C C . GLY A 1 102 ? -11.673 0.491 15.523 1.00 87.44 102 GLY A C 1
ATOM 733 O O . GLY A 1 102 ? -12.885 0.506 15.321 1.00 87.44 102 GLY A O 1
ATOM 734 N N . LYS A 1 103 ? -11.166 0.793 16.718 1.00 88.25 103 LYS A N 1
ATOM 735 C CA . LYS A 1 103 ? -11.960 1.237 17.873 1.00 88.25 103 LYS A CA 1
ATOM 736 C C . LYS A 1 103 ? -11.442 2.570 18.371 1.00 88.25 103 LYS A C 1
ATOM 738 O O . LYS A 1 103 ? -10.297 2.627 18.819 1.00 88.25 103 LYS A O 1
ATOM 743 N N . HIS A 1 104 ? -12.266 3.610 18.343 1.00 85.31 104 HIS A N 1
ATOM 744 C CA . HIS A 1 104 ? -11.873 4.912 18.862 1.00 85.31 104 HIS A CA 1
ATOM 745 C C . HIS A 1 104 ? -12.227 5.093 20.342 1.00 85.31 104 HIS A C 1
ATOM 747 O O . HIS A 1 104 ? -13.148 4.468 20.868 1.00 85.31 104 HIS A O 1
ATOM 753 N N . ASN A 1 105 ? -11.484 5.955 21.036 1.00 83.00 105 ASN A N 1
ATOM 754 C CA . ASN A 1 105 ? -11.881 6.436 22.358 1.00 83.00 105 ASN A CA 1
ATOM 755 C C . ASN A 1 105 ? -13.094 7.384 22.258 1.00 83.00 105 ASN A C 1
ATOM 757 O O . ASN A 1 105 ? -13.425 7.884 21.185 1.00 83.00 105 ASN A O 1
ATOM 761 N N . ALA A 1 106 ? -13.738 7.687 23.388 1.00 85.75 106 ALA A N 1
ATOM 762 C CA . ALA A 1 106 ? -14.930 8.544 23.416 1.00 85.75 106 ALA A CA 1
ATOM 763 C C . ALA A 1 106 ? -14.712 9.943 22.805 1.00 85.75 106 ALA A C 1
ATOM 765 O O . ALA A 1 106 ? -15.642 10.535 22.271 1.00 85.75 106 ALA A O 1
ATOM 766 N N . ALA A 1 107 ? -13.482 10.462 22.870 1.00 83.88 107 ALA A N 1
ATOM 767 C CA . ALA A 1 107 ? -13.133 11.768 22.323 1.00 83.88 107 ALA A CA 1
ATOM 768 C C . ALA A 1 107 ? -12.864 11.761 20.807 1.00 83.88 107 ALA A C 1
ATOM 770 O O . ALA A 1 107 ? -12.710 12.838 20.239 1.00 83.88 107 ALA A O 1
ATOM 771 N N . GLY A 1 108 ? -12.763 10.590 20.163 1.00 80.69 108 GLY A N 1
ATOM 772 C CA . GLY A 1 108 ? -12.348 10.503 18.761 1.00 80.69 108 GLY A CA 1
ATOM 773 C C . GLY A 1 108 ? -10.951 11.093 18.556 1.00 80.69 108 GLY A C 1
ATOM 774 O O . GLY A 1 108 ? -10.730 11.898 17.661 1.00 80.69 108 GLY A O 1
ATOM 775 N N . THR A 1 109 ? -10.013 10.767 19.441 1.00 78.88 109 THR A N 1
ATOM 776 C CA . THR A 1 109 ? -8.615 11.225 19.356 1.00 78.88 109 THR A CA 1
ATOM 777 C C . THR A 1 109 ? -7.615 10.079 19.281 1.00 78.88 109 THR A C 1
ATOM 779 O O . THR A 1 109 ? -6.435 10.312 19.051 1.00 78.88 109 THR A O 1
ATOM 782 N N . LYS A 1 110 ? -8.070 8.836 19.467 1.00 79.81 110 LYS A N 1
ATOM 783 C CA . LYS A 1 110 ? -7.236 7.636 19.392 1.00 79.81 110 LYS A CA 1
ATOM 784 C C . LYS A 1 110 ? -8.050 6.475 18.846 1.00 79.81 110 LYS A C 1
ATOM 786 O O . LYS A 1 110 ? -9.000 6.079 19.515 1.00 79.81 110 LYS A O 1
ATOM 791 N N . TRP A 1 111 ? -7.638 5.892 17.720 1.00 85.00 111 TRP A N 1
ATOM 792 C CA . TRP A 1 111 ? -8.228 4.680 17.150 1.00 85.00 111 TRP A CA 1
ATOM 793 C C . TRP A 1 111 ? -7.278 3.515 17.280 1.00 85.00 111 TRP A C 1
ATOM 795 O O . TRP A 1 111 ? -6.124 3.622 16.909 1.00 85.00 111 TRP A O 1
ATOM 805 N N . THR A 1 112 ? -7.772 2.385 17.765 1.00 86.06 112 THR A N 1
ATOM 806 C CA . THR A 1 112 ? -7.009 1.148 17.875 1.00 86.06 112 THR A CA 1
ATOM 807 C C . THR A 1 112 ? -7.398 0.187 16.764 1.00 86.06 112 THR A C 1
ATOM 809 O O . THR A 1 112 ? -8.532 -0.291 16.751 1.00 86.06 112 THR A O 1
ATOM 812 N N . TYR A 1 113 ? -6.457 -0.151 15.891 1.00 88.31 113 TYR A N 1
ATOM 813 C CA . TYR A 1 113 ? -6.634 -1.157 14.842 1.00 88.31 113 TYR A CA 1
ATOM 814 C C . TYR A 1 113 ? -5.997 -2.485 15.242 1.00 88.31 113 TYR A C 1
ATOM 816 O O . TYR A 1 113 ? -4.998 -2.502 15.959 1.00 88.31 113 TYR A O 1
ATOM 824 N N . THR A 1 114 ? -6.561 -3.593 14.768 1.00 93.25 114 THR A N 1
ATOM 825 C CA . THR A 1 114 ? -5.974 -4.935 14.881 1.00 93.25 114 THR A CA 1
ATOM 826 C C . THR A 1 114 ? -5.678 -5.439 13.481 1.00 93.25 114 THR A C 1
ATOM 828 O O . THR A 1 114 ? -6.585 -5.489 12.656 1.00 93.25 114 THR A O 1
ATOM 831 N N . LEU A 1 115 ? -4.420 -5.778 13.209 1.00 94.19 115 LEU A N 1
ATOM 832 C CA . LEU A 1 115 ? -4.004 -6.296 11.906 1.00 94.19 115 LEU A CA 1
ATOM 833 C C . LEU A 1 115 ? -4.477 -7.740 11.703 1.00 94.19 115 LEU A C 1
ATOM 835 O O . LEU A 1 115 ? -4.519 -8.517 12.659 1.00 94.19 115 LEU A O 1
ATOM 839 N N . LYS A 1 116 ? -4.816 -8.088 10.459 1.00 95.12 116 LYS A N 1
ATOM 840 C CA . LYS A 1 116 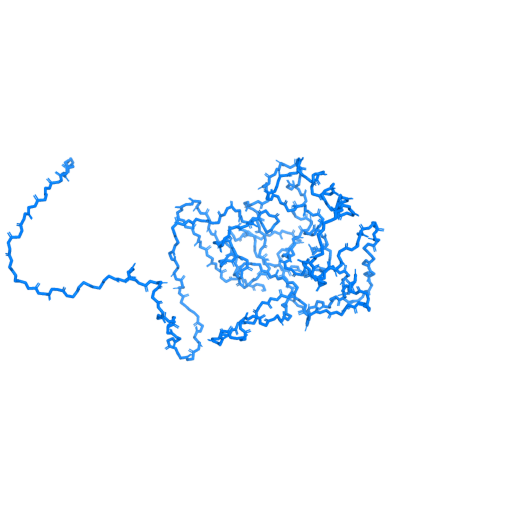? -5.055 -9.470 10.030 1.00 95.12 116 LYS A CA 1
ATOM 841 C C . LYS A 1 116 ? -3.767 -10.286 10.162 1.00 95.12 116 LYS A C 1
ATOM 843 O O . LYS A 1 116 ? -2.664 -9.756 10.047 1.00 95.12 116 LYS A O 1
ATOM 848 N N . GLU A 1 117 ? -3.913 -11.583 10.388 1.00 93.25 117 GLU A N 1
ATOM 849 C CA . GLU A 1 117 ? -2.789 -12.517 10.369 1.00 93.25 117 GLU A CA 1
ATOM 850 C C . GLU A 1 117 ? -2.369 -12.841 8.929 1.00 93.25 117 GLU A C 1
ATOM 852 O O . GLU A 1 117 ? -3.141 -12.660 7.987 1.00 93.25 117 GLU A O 1
ATOM 857 N N . GLY A 1 118 ? -1.128 -13.301 8.752 1.00 93.00 118 GLY A N 1
ATOM 858 C CA . GLY A 1 118 ? -0.620 -13.771 7.458 1.00 93.00 118 GLY A CA 1
ATOM 859 C C . GLY A 1 118 ? -0.376 -12.693 6.397 1.00 93.00 118 GLY A C 1
ATOM 860 O O . GLY A 1 118 ? 0.087 -13.033 5.315 1.00 93.00 118 GLY A O 1
ATOM 861 N N . ILE A 1 119 ? -0.639 -11.413 6.685 1.00 95.44 119 ILE A N 1
ATOM 862 C CA . ILE A 1 119 ? -0.329 -10.304 5.773 1.00 95.44 119 ILE A CA 1
ATOM 863 C C . ILE A 1 119 ? 1.186 -10.137 5.625 1.00 95.44 119 ILE A C 1
ATOM 865 O O . ILE A 1 119 ? 1.908 -10.071 6.623 1.00 95.44 119 ILE A O 1
ATOM 869 N N . LYS A 1 120 ? 1.667 -10.060 4.385 1.00 97.81 120 LYS A N 1
ATOM 870 C CA . LYS A 1 120 ? 3.091 -10.012 4.049 1.00 97.81 120 LYS A CA 1
ATOM 871 C C . LYS A 1 120 ? 3.376 -8.950 3.001 1.00 97.81 120 LYS A C 1
ATOM 873 O O . LYS A 1 120 ? 2.488 -8.582 2.235 1.00 97.81 120 LYS A O 1
ATOM 878 N N . PHE A 1 121 ? 4.613 -8.471 2.982 1.00 98.50 121 PHE A N 1
ATOM 879 C CA . PHE A 1 121 ? 5.109 -7.690 1.859 1.00 98.50 121 PHE A CA 1
ATOM 880 C C . PHE A 1 121 ? 5.365 -8.589 0.652 1.00 98.50 121 PHE A C 1
ATOM 882 O O . PHE A 1 121 ? 5.793 -9.738 0.780 1.00 98.50 121 PHE A O 1
ATOM 889 N N . GLY A 1 122 ? 5.125 -8.023 -0.520 1.00 98.31 122 GLY A N 1
ATOM 890 C CA . GLY A 1 122 ? 5.374 -8.630 -1.808 1.00 98.31 122 GLY A CA 1
ATOM 891 C C . GLY A 1 122 ? 6.743 -8.282 -2.387 1.00 98.31 122 GLY A C 1
ATOM 892 O O . GLY A 1 122 ? 7.717 -7.998 -1.677 1.00 98.31 122 GLY A O 1
ATOM 893 N N . LEU A 1 123 ? 6.815 -8.324 -3.711 1.00 98.44 123 LEU A N 1
ATOM 894 C CA . LEU A 1 123 ? 7.975 -7.916 -4.494 1.00 98.44 123 LEU A CA 1
ATOM 895 C C . LEU A 1 123 ? 8.070 -6.390 -4.591 1.00 98.44 123 LEU A C 1
ATOM 897 O O . LEU A 1 123 ? 7.063 -5.674 -4.572 1.00 98.44 123 LEU A O 1
ATOM 901 N N . ALA A 1 124 ? 9.295 -5.889 -4.719 1.00 97.94 124 ALA A N 1
ATOM 902 C CA . ALA A 1 124 ? 9.530 -4.497 -5.071 1.00 97.94 124 ALA A CA 1
ATOM 903 C C . ALA A 1 124 ? 9.308 -4.250 -6.569 1.00 97.94 124 ALA A C 1
ATOM 905 O O . ALA A 1 124 ? 9.220 -5.188 -7.372 1.00 97.94 124 ALA A O 1
ATOM 906 N N . LEU A 1 125 ? 9.213 -2.972 -6.945 1.00 97.06 125 LEU A N 1
ATOM 907 C CA . LEU A 1 125 ? 9.172 -2.535 -8.338 1.00 97.06 125 LEU A CA 1
ATOM 908 C C . LEU A 1 125 ? 10.283 -3.227 -9.145 1.00 97.06 125 LEU A C 1
ATOM 910 O O . LEU A 1 125 ? 11.427 -3.306 -8.710 1.00 97.06 125 LEU A O 1
ATOM 914 N N . GLY A 1 126 ? 9.928 -3.771 -10.309 1.00 97.69 126 GLY A N 1
ATOM 915 C CA . GLY A 1 126 ? 10.830 -4.589 -11.125 1.00 97.69 126 GLY A CA 1
ATOM 916 C C . GLY A 1 126 ? 10.772 -6.085 -10.806 1.00 97.69 126 GLY A C 1
ATOM 917 O O . GLY A 1 126 ? 11.447 -6.876 -11.459 1.00 97.69 126 GLY A O 1
ATOM 918 N N . GLY A 1 127 ? 9.960 -6.498 -9.828 1.00 97.50 127 GLY A N 1
ATOM 919 C CA . GLY A 1 127 ? 9.901 -7.886 -9.366 1.00 97.50 127 GLY A CA 1
ATOM 920 C C . GLY A 1 127 ? 11.094 -8.287 -8.498 1.00 97.50 127 GLY A C 1
ATOM 921 O O . GLY A 1 127 ? 11.409 -9.474 -8.397 1.00 97.50 127 GLY A O 1
ATOM 922 N N . GLU A 1 128 ? 11.774 -7.315 -7.891 1.00 97.06 128 GLU A N 1
ATOM 923 C CA . GLU A 1 128 ? 12.930 -7.559 -7.035 1.00 97.06 128 GLU A CA 1
ATOM 924 C C . GLU A 1 128 ? 12.498 -8.168 -5.693 1.00 97.06 128 GLU A C 1
ATOM 926 O O . GLU A 1 128 ? 11.546 -7.719 -5.047 1.00 97.06 128 GLU A O 1
ATOM 931 N N . LYS A 1 129 ? 13.230 -9.199 -5.257 1.00 97.94 129 LYS A N 1
ATOM 932 C CA . LYS A 1 129 ? 13.130 -9.726 -3.896 1.00 97.94 129 LYS A CA 1
ATOM 933 C C . LYS A 1 129 ? 14.026 -8.901 -2.988 1.00 97.94 129 LYS A C 1
ATOM 935 O O . LYS A 1 129 ? 15.245 -8.983 -3.107 1.00 97.94 129 LYS A O 1
ATOM 940 N N . VAL A 1 130 ? 13.427 -8.179 -2.052 1.00 97.75 130 VAL A N 1
ATOM 941 C CA . VAL A 1 130 ? 14.163 -7.383 -1.069 1.00 97.75 130 VAL A CA 1
ATOM 942 C C . VAL A 1 130 ? 14.475 -8.261 0.149 1.00 97.75 130 VAL A C 1
ATOM 944 O O . VAL A 1 130 ? 13.540 -8.714 0.822 1.00 97.75 130 VAL A O 1
ATOM 947 N N . PRO A 1 131 ? 15.758 -8.528 0.462 1.00 97.25 131 PRO A N 1
ATOM 948 C CA . PRO A 1 131 ? 16.131 -9.338 1.619 1.00 97.25 131 PRO A CA 1
ATOM 949 C C . PRO A 1 131 ? 15.599 -8.746 2.928 1.00 97.25 131 PRO A C 1
ATOM 951 O O . PRO A 1 131 ? 15.761 -7.557 3.189 1.00 97.25 131 PRO A O 1
ATOM 954 N N . GLY A 1 132 ? 14.967 -9.581 3.757 1.00 95.94 132 GLY A N 1
ATOM 955 C CA . GLY A 1 132 ? 14.375 -9.146 5.027 1.00 95.94 132 GLY A CA 1
ATOM 956 C C . GLY A 1 132 ? 13.113 -8.288 4.885 1.00 95.94 132 GLY A C 1
ATOM 957 O O . GLY A 1 132 ? 12.712 -7.648 5.855 1.00 95.94 132 GLY A O 1
ATOM 958 N N . VAL A 1 133 ? 12.501 -8.255 3.694 1.00 97.56 133 VAL A N 1
ATOM 959 C CA . VAL A 1 133 ? 11.225 -7.570 3.442 1.00 97.56 133 VAL A CA 1
ATOM 960 C C . VAL A 1 133 ? 10.272 -8.446 2.634 1.00 97.56 133 VAL A C 1
ATOM 962 O O . VAL A 1 133 ? 9.163 -8.705 3.085 1.00 97.56 133 VAL A O 1
ATOM 965 N N . THR A 1 134 ? 10.660 -8.922 1.450 1.00 98.25 134 THR A N 1
ATOM 966 C CA . THR A 1 134 ? 9.754 -9.720 0.608 1.00 98.25 134 THR A CA 1
ATOM 967 C C . THR A 1 134 ? 9.370 -11.023 1.309 1.00 98.25 134 THR A C 1
ATOM 969 O O . THR A 1 134 ? 10.237 -11.810 1.685 1.00 98.25 134 THR A O 1
ATOM 972 N N . GLY A 1 135 ? 8.067 -11.266 1.449 1.00 97.62 135 GLY A N 1
ATOM 973 C CA . GLY A 1 135 ? 7.506 -12.409 2.168 1.00 97.62 135 GLY A CA 1
ATOM 974 C C . GLY A 1 135 ? 7.491 -12.256 3.695 1.00 97.62 135 GLY A C 1
ATOM 975 O O . GLY A 1 135 ? 6.921 -13.116 4.376 1.00 97.62 135 GLY A O 1
ATOM 976 N N . GLU A 1 136 ? 8.065 -11.178 4.239 1.00 97.69 136 GLU A N 1
ATOM 977 C CA . GLU A 1 136 ? 8.041 -10.888 5.672 1.00 97.69 136 GLU A CA 1
ATOM 978 C C . GLU A 1 136 ? 6.691 -10.296 6.103 1.00 97.69 136 GLU A C 1
ATOM 980 O O . GLU A 1 136 ? 6.024 -9.616 5.312 1.00 97.69 136 GLU A O 1
ATOM 985 N N . PRO A 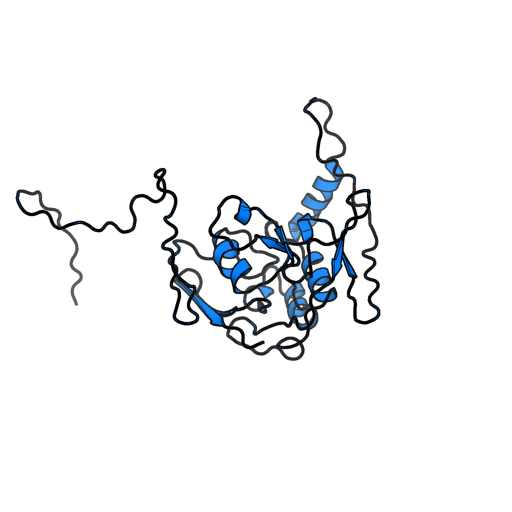1 137 ? 6.258 -10.529 7.357 1.00 97.25 137 PRO A N 1
ATOM 986 C CA . PRO A 1 137 ? 4.982 -10.027 7.844 1.00 97.25 137 PRO A CA 1
ATOM 987 C C . PRO A 1 137 ? 4.907 -8.498 7.858 1.00 97.25 137 PRO A C 1
ATOM 989 O O . PRO A 1 137 ? 5.786 -7.839 8.410 1.00 97.25 137 PRO A O 1
ATOM 992 N N . ILE A 1 138 ? 3.785 -7.941 7.397 1.00 96.19 138 ILE A N 1
ATOM 993 C CA . ILE A 1 138 ? 3.480 -6.518 7.597 1.00 96.19 138 ILE A CA 1
ATOM 994 C C . ILE A 1 138 ? 3.157 -6.280 9.076 1.00 96.19 138 ILE A C 1
ATOM 996 O O . ILE A 1 138 ? 2.401 -7.022 9.719 1.00 96.19 138 ILE A O 1
ATOM 1000 N N . THR A 1 139 ? 3.740 -5.233 9.649 1.00 94.38 139 THR A N 1
ATOM 1001 C CA . THR A 1 139 ? 3.646 -4.912 11.071 1.00 94.38 139 THR A CA 1
ATOM 1002 C C . THR A 1 139 ? 3.092 -3.511 11.319 1.00 94.38 139 THR A C 1
ATOM 1004 O O . THR A 1 139 ? 2.962 -2.672 10.431 1.00 94.38 139 THR A O 1
ATOM 1007 N N . SER A 1 140 ? 2.778 -3.223 12.584 1.00 89.88 140 SER A N 1
ATOM 1008 C CA . SER A 1 140 ? 2.419 -1.867 13.000 1.00 89.88 140 SER A CA 1
ATOM 1009 C C . SER A 1 140 ? 3.586 -0.879 12.885 1.00 89.88 140 SER A C 1
ATOM 1011 O O . SER A 1 140 ? 3.340 0.324 12.848 1.00 89.88 140 SER A O 1
ATOM 1013 N N . ALA A 1 141 ? 4.837 -1.355 12.851 1.00 90.75 141 ALA A N 1
ATOM 1014 C CA . ALA A 1 141 ? 6.003 -0.494 12.671 1.00 90.75 141 ALA A CA 1
ATOM 1015 C C . ALA A 1 141 ? 6.048 0.091 11.253 1.00 90.75 141 ALA A C 1
ATOM 1017 O O . ALA A 1 141 ? 6.323 1.276 11.106 1.00 90.75 141 ALA A O 1
ATOM 1018 N N . ASP A 1 142 ? 5.662 -0.687 10.241 1.00 93.25 142 ASP A N 1
ATOM 1019 C CA . ASP A 1 142 ? 5.667 -0.258 8.835 1.00 93.25 142 ASP A CA 1
ATOM 1020 C C . ASP A 1 142 ? 4.615 0.821 8.557 1.00 93.25 142 ASP A C 1
ATOM 1022 O O . ASP A 1 142 ? 4.848 1.781 7.823 1.00 93.25 142 ASP A O 1
ATOM 1026 N N . LEU A 1 143 ? 3.454 0.704 9.208 1.00 90.69 143 LEU A N 1
ATOM 1027 C CA . LEU A 1 143 ? 2.429 1.749 9.198 1.00 90.69 143 LEU A CA 1
ATOM 1028 C C . LEU A 1 143 ? 2.898 2.991 9.961 1.00 90.69 143 LEU A C 1
ATOM 1030 O O . LEU A 1 143 ? 2.742 4.107 9.477 1.00 90.69 143 LEU A O 1
ATOM 1034 N N . LYS A 1 144 ? 3.514 2.819 11.138 1.00 86.25 144 LYS A N 1
ATOM 1035 C CA . LYS A 1 144 ? 4.069 3.942 11.908 1.00 86.25 144 LYS A CA 1
ATOM 1036 C C . LYS A 1 144 ? 5.140 4.695 11.116 1.00 86.25 144 LYS A C 1
ATOM 1038 O O . LYS A 1 144 ? 5.170 5.924 11.151 1.00 86.25 144 LYS A O 1
ATOM 1043 N N . TYR A 1 145 ? 6.001 3.974 10.405 1.00 88.06 145 TYR A N 1
ATOM 1044 C CA . TYR A 1 145 ? 7.021 4.563 9.551 1.00 88.06 145 TYR A CA 1
ATOM 1045 C C . TYR A 1 145 ? 6.392 5.379 8.418 1.00 88.06 145 TYR A C 1
ATOM 1047 O O . TYR A 1 145 ? 6.675 6.574 8.323 1.00 88.06 145 TYR A O 1
ATOM 1055 N N . ALA A 1 146 ? 5.450 4.790 7.674 1.00 86.44 146 ALA A N 1
ATOM 1056 C CA . ALA A 1 146 ? 4.714 5.469 6.604 1.00 86.44 146 ALA A CA 1
ATOM 1057 C C . ALA A 1 146 ? 3.972 6.733 7.074 1.00 86.44 146 ALA A C 1
ATOM 1059 O O . ALA A 1 146 ? 3.731 7.660 6.299 1.00 86.44 146 ALA A O 1
ATOM 1060 N N . LEU A 1 147 ? 3.592 6.794 8.353 1.00 80.25 147 LEU A N 1
ATOM 1061 C CA . LEU A 1 147 ? 2.930 7.968 8.913 1.00 80.25 147 LEU A CA 1
ATOM 1062 C C . LEU A 1 147 ? 3.886 9.087 9.324 1.00 80.25 147 LEU A C 1
ATOM 1064 O O . LEU A 1 147 ? 3.520 10.264 9.293 1.00 80.25 147 LEU A O 1
ATOM 1068 N N . ARG A 1 148 ? 5.096 8.713 9.739 1.00 74.56 148 ARG A N 1
ATOM 1069 C CA . ARG A 1 148 ? 6.165 9.643 10.108 1.00 74.56 148 ARG A CA 1
ATOM 1070 C C . ARG A 1 148 ? 6.802 10.270 8.874 1.00 74.56 148 ARG A C 1
ATOM 1072 O O . ARG A 1 148 ? 7.271 11.408 8.951 1.00 74.56 148 ARG A O 1
ATOM 1079 N N . THR A 1 149 ? 6.837 9.544 7.760 1.00 67.62 149 THR A N 1
ATOM 1080 C CA . THR A 1 149 ? 7.284 10.084 6.479 1.00 67.62 149 THR A CA 1
ATOM 1081 C C . THR A 1 149 ? 6.293 11.160 6.017 1.00 67.62 149 THR A C 1
ATOM 1083 O O . THR A 1 149 ? 5.102 10.875 5.882 1.00 67.62 149 THR A O 1
ATOM 1086 N N . PRO A 1 150 ? 6.732 12.421 5.845 1.00 59.44 150 PRO A N 1
ATOM 1087 C CA . PRO A 1 150 ? 5.835 13.514 5.490 1.00 59.44 150 PRO A CA 1
ATOM 1088 C C . PRO A 1 150 ? 5.179 13.257 4.131 1.00 59.44 150 PRO A C 1
ATOM 1090 O O . PRO A 1 150 ? 5.811 12.710 3.235 1.00 59.44 150 PRO A O 1
ATOM 1093 N N . VAL A 1 151 ? 3.935 13.717 3.964 1.00 55.28 151 VAL A N 1
ATOM 1094 C CA . VAL A 1 151 ? 3.281 13.740 2.649 1.00 55.28 151 VAL A CA 1
ATOM 1095 C C . VAL A 1 151 ? 4.073 14.686 1.748 1.00 55.28 151 VAL A C 1
ATOM 1097 O O . VAL A 1 151 ? 4.098 15.899 1.986 1.00 55.28 151 VAL A O 1
ATOM 1100 N N . HIS A 1 152 ? 4.755 14.139 0.743 1.00 53.47 152 HIS A N 1
ATOM 1101 C CA . HIS A 1 152 ? 5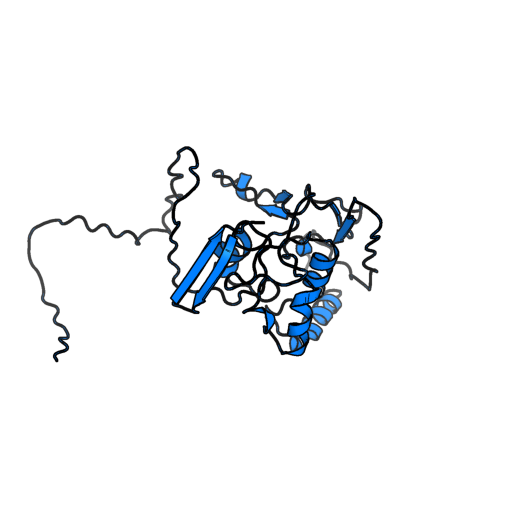.715 14.896 -0.064 1.00 53.47 152 HIS A CA 1
ATOM 1102 C C . HIS A 1 152 ? 5.063 15.854 -1.070 1.00 53.47 152 HIS A C 1
ATOM 1104 O O . HIS A 1 152 ? 5.778 16.666 -1.648 1.00 53.47 152 HIS A O 1
ATOM 1110 N N . VAL A 1 153 ? 3.731 15.858 -1.213 1.00 45.22 153 VAL A N 1
ATOM 1111 C CA . VAL A 1 153 ? 2.963 16.786 -2.082 1.00 45.22 153 VAL A CA 1
ATOM 1112 C C . VAL A 1 153 ? 3.296 18.261 -1.831 1.00 45.22 153 VAL A C 1
ATOM 1114 O O . VAL A 1 153 ? 3.121 19.109 -2.700 1.00 45.22 153 VAL A O 1
ATOM 1117 N N . LEU A 1 154 ? 3.814 18.589 -0.647 1.00 42.59 154 LEU A N 1
ATOM 1118 C CA . LEU A 1 154 ? 4.250 19.944 -0.320 1.00 42.59 154 LEU A CA 1
ATOM 1119 C C . LEU A 1 154 ? 5.779 20.108 -0.304 1.00 42.59 154 LEU A C 1
ATOM 1121 O O . LEU A 1 154 ? 6.253 21.236 -0.256 1.00 42.59 154 LEU A O 1
ATOM 1125 N N . GLY A 1 155 ? 6.559 19.030 -0.398 1.00 41.56 155 GLY A N 1
ATOM 1126 C CA . GLY A 1 155 ? 8.015 19.013 -0.244 1.00 41.56 155 GLY A CA 1
ATOM 1127 C C . GLY A 1 155 ? 8.456 19.123 1.222 1.00 41.56 155 GLY A C 1
ATOM 1128 O O . GLY A 1 155 ? 7.815 19.791 2.043 1.00 41.56 155 GLY A O 1
ATOM 1129 N N . ARG A 1 156 ? 9.594 18.514 1.593 1.00 47.47 156 ARG A N 1
ATOM 1130 C CA . ARG A 1 156 ? 10.091 18.511 2.995 1.00 47.47 156 ARG A CA 1
ATOM 1131 C C . ARG A 1 156 ? 10.322 19.921 3.560 1.00 47.47 156 ARG A C 1
ATOM 1133 O O . ARG A 1 156 ? 10.224 20.138 4.766 1.00 47.47 156 ARG A O 1
ATOM 1140 N N . ARG A 1 157 ? 10.554 20.911 2.689 1.00 43.09 157 ARG A N 1
ATOM 1141 C CA . ARG A 1 157 ? 10.723 22.339 3.034 1.00 43.09 157 ARG A CA 1
ATOM 1142 C C . ARG A 1 157 ? 9.441 23.051 3.480 1.00 43.09 157 ARG A C 1
ATOM 1144 O O . ARG A 1 157 ? 9.496 24.153 4.017 1.00 43.09 157 ARG A O 1
ATOM 1151 N N . SER A 1 158 ? 8.300 22.414 3.279 1.00 36.75 158 SER A N 1
ATOM 1152 C CA . SER A 1 158 ? 6.961 22.986 3.421 1.00 36.75 158 SER A CA 1
ATOM 1153 C C . SER A 1 158 ? 6.229 22.457 4.661 1.00 36.75 158 SER A C 1
ATOM 1155 O O . SER A 1 158 ? 5.252 23.032 5.138 1.00 36.75 158 SER A O 1
ATOM 1157 N N . VAL A 1 159 ? 6.788 21.407 5.272 1.00 42.34 159 VAL A N 1
ATOM 1158 C CA . VAL A 1 159 ? 6.378 20.812 6.552 1.00 42.34 159 VAL A CA 1
ATOM 1159 C C . VAL A 1 159 ? 6.229 21.848 7.685 1.00 42.34 159 VAL A C 1
ATOM 1161 O O . VAL A 1 159 ? 5.235 21.773 8.416 1.00 42.34 159 VAL A O 1
ATOM 1164 N N . PRO A 1 160 ? 7.096 22.878 7.828 1.00 41.81 160 PRO A N 1
ATOM 1165 C CA . PRO A 1 160 ? 6.882 23.917 8.834 1.00 41.81 160 PRO A CA 1
ATOM 1166 C C . PRO A 1 160 ? 5.606 24.736 8.601 1.00 41.81 160 PRO A C 1
ATOM 1168 O O . PRO A 1 160 ? 5.065 25.278 9.563 1.00 41.81 160 PRO A O 1
ATOM 1171 N N . LEU A 1 161 ? 5.122 24.839 7.356 1.00 36.78 161 LEU A N 1
ATOM 1172 C CA . LEU A 1 161 ? 3.937 25.616 6.991 1.00 36.78 161 LEU A CA 1
ATOM 1173 C C . LEU A 1 161 ? 2.648 24.879 7.361 1.00 36.78 161 LEU A C 1
ATOM 1175 O O . LEU A 1 161 ? 1.774 25.496 7.958 1.00 36.78 161 LEU A O 1
ATOM 1179 N N . LEU A 1 162 ? 2.551 23.572 7.102 1.00 38.75 162 LEU A N 1
ATOM 1180 C CA . LEU A 1 162 ? 1.405 22.750 7.518 1.00 38.75 162 LEU A CA 1
ATOM 1181 C C . LEU A 1 162 ? 1.333 22.580 9.038 1.00 38.75 162 LEU A C 1
ATOM 1183 O O . LEU A 1 162 ? 0.270 22.765 9.630 1.00 38.75 162 LEU A O 1
ATOM 1187 N N . LEU A 1 163 ? 2.472 22.321 9.691 1.00 46.41 163 LEU A N 1
ATOM 1188 C CA . LEU A 1 163 ? 2.543 22.275 11.156 1.00 46.41 163 LEU A CA 1
ATOM 1189 C C . LEU A 1 163 ? 2.208 23.646 11.778 1.00 46.41 163 LEU A C 1
ATOM 1191 O O . LEU A 1 163 ? 1.595 23.705 12.845 1.00 46.41 163 LEU A O 1
ATOM 1195 N N . ARG A 1 164 ? 2.549 24.768 11.115 1.00 35.94 164 ARG A N 1
ATOM 1196 C CA . ARG A 1 164 ? 2.105 26.117 11.525 1.00 35.94 164 ARG A CA 1
ATOM 1197 C C . ARG A 1 164 ? 0.643 26.409 11.198 1.00 35.94 164 ARG A C 1
ATOM 1199 O O . ARG A 1 164 ? 0.019 27.130 11.970 1.00 35.94 164 ARG A O 1
ATOM 1206 N N . ALA A 1 165 ? 0.106 25.901 10.094 1.00 43.25 165 ALA A N 1
ATOM 1207 C CA . ALA A 1 165 ? -1.288 26.089 9.700 1.00 43.25 165 ALA A CA 1
ATOM 1208 C C . ALA A 1 165 ? -2.225 25.348 10.662 1.00 43.25 165 ALA A C 1
ATOM 1210 O O . ALA A 1 165 ? -3.184 25.948 11.148 1.00 43.25 165 ALA A O 1
ATOM 1211 N N . GLY A 1 166 ? -1.866 24.120 11.059 1.00 42.56 166 GLY A N 1
ATOM 1212 C CA . GLY A 1 166 ? -2.525 23.397 12.151 1.00 42.56 166 GLY A CA 1
ATOM 1213 C C . GLY A 1 166 ? -2.528 24.205 13.453 1.00 42.56 166 GLY A C 1
ATOM 1214 O O . GLY A 1 166 ? -3.586 24.402 14.047 1.00 42.56 166 GLY A O 1
ATOM 1215 N N . ARG A 1 167 ? -1.380 24.803 13.815 1.00 44.50 167 ARG A N 1
ATOM 1216 C CA . ARG A 1 167 ? -1.227 25.674 15.001 1.00 44.50 167 ARG A CA 1
ATOM 1217 C C . ARG A 1 167 ? -1.939 27.034 14.917 1.00 44.50 167 ARG A C 1
ATOM 1219 O O . ARG A 1 167 ? -2.160 27.661 15.949 1.00 44.50 167 ARG A O 1
ATOM 1226 N N . ARG A 1 168 ? -2.264 27.545 13.722 1.00 35.28 168 ARG A N 1
ATOM 1227 C CA . ARG A 1 168 ? -2.927 28.856 13.532 1.00 35.28 168 ARG A CA 1
ATOM 1228 C C . ARG A 1 168 ? -4.446 28.773 13.395 1.00 35.28 168 ARG A C 1
ATOM 1230 O O . ARG A 1 168 ? -5.097 29.810 13.495 1.00 35.28 168 ARG A O 1
ATOM 1237 N N . SER A 1 169 ? -5.022 27.581 13.241 1.00 43.47 169 SER A N 1
ATOM 1238 C CA . SER A 1 169 ? -6.481 27.407 13.135 1.00 43.47 169 SER A CA 1
ATOM 1239 C C . SER A 1 169 ? -7.263 27.794 14.409 1.00 43.47 169 SER A C 1
ATOM 1241 O O . SER A 1 169 ? -8.483 27.912 14.372 1.00 43.47 169 SER A O 1
ATOM 1243 N N . GLY A 1 170 ? -6.578 28.090 15.522 1.00 41.19 170 GLY A N 1
ATOM 1244 C CA . GLY A 1 170 ? -7.197 28.475 16.794 1.00 41.19 170 GLY A CA 1
ATOM 1245 C C . GLY A 1 170 ? -7.808 29.885 16.882 1.00 41.19 170 GLY A C 1
ATOM 1246 O O . GLY A 1 170 ? -8.442 30.181 17.893 1.00 41.19 170 GLY A O 1
ATOM 1247 N N . ARG A 1 171 ? -7.654 30.777 15.889 1.00 37.38 171 ARG A N 1
ATOM 1248 C CA . ARG A 1 171 ? -8.295 32.114 15.908 1.00 37.38 171 ARG A CA 1
ATOM 1249 C C . ARG A 1 171 ? -8.659 32.622 14.509 1.00 37.38 171 ARG A C 1
ATOM 1251 O O . ARG A 1 171 ? -7.876 33.329 13.885 1.00 37.38 171 ARG A O 1
ATOM 1258 N N . ILE A 1 172 ? -9.890 32.355 14.075 1.00 34.62 172 ILE A N 1
ATOM 1259 C CA . ILE A 1 172 ? -10.600 33.210 13.111 1.00 34.62 172 ILE A CA 1
ATOM 1260 C C . ILE A 1 172 ? -11.741 33.906 13.872 1.00 34.62 172 ILE A C 1
ATOM 1262 O O . ILE A 1 172 ? -12.715 33.245 14.235 1.00 34.62 172 ILE A O 1
ATOM 1266 N N . PRO A 1 173 ? -11.641 35.215 14.171 1.00 30.72 173 PRO A N 1
ATOM 1267 C CA . PRO A 1 173 ? -12.753 35.970 14.731 1.00 30.72 173 PRO A CA 1
ATOM 1268 C C . PRO A 1 173 ? -13.776 36.268 13.628 1.00 30.72 173 PRO A C 1
ATOM 1270 O O . PRO A 1 173 ? -13.448 36.907 12.634 1.00 30.72 173 PRO A O 1
ATOM 1273 N N . GLY A 1 174 ? -15.025 35.844 13.835 1.00 36.69 174 GLY A N 1
ATOM 1274 C CA . GLY A 1 174 ? -16.183 36.404 13.134 1.00 36.69 174 GLY A CA 1
ATOM 1275 C C . GLY A 1 174 ? -16.619 35.706 11.844 1.00 36.69 174 GLY A C 1
ATOM 1276 O O . GLY A 1 174 ? -16.559 36.293 10.772 1.00 36.69 174 GLY A O 1
ATOM 1277 N N . ARG A 1 175 ? -17.202 34.506 11.953 1.00 31.42 175 ARG A N 1
ATOM 1278 C CA . ARG A 1 175 ? -18.374 34.135 11.138 1.00 31.42 175 ARG A CA 1
ATOM 1279 C C . ARG A 1 175 ? -19.105 32.966 11.789 1.00 31.42 175 ARG A C 1
ATOM 1281 O O . ARG A 1 175 ? -18.571 31.866 11.885 1.00 31.42 175 ARG A O 1
ATOM 1288 N N . GLN A 1 176 ? -20.325 33.209 12.261 1.00 39.62 176 GLN A N 1
ATOM 1289 C CA . GLN A 1 176 ? -21.228 32.139 12.670 1.00 39.62 176 GLN A CA 1
ATOM 1290 C C . GLN A 1 176 ? -21.569 31.300 11.434 1.00 39.62 176 GLN A C 1
ATOM 1292 O O . GLN A 1 176 ? -22.304 31.743 10.557 1.00 39.62 176 GLN A O 1
ATOM 1297 N N . SER A 1 177 ? -21.040 30.083 11.362 1.00 31.06 177 SER A N 1
ATOM 1298 C CA . SER A 1 177 ? -21.648 29.012 10.578 1.00 31.06 177 SER A CA 1
ATOM 1299 C C . SER A 1 177 ? -21.532 27.707 11.362 1.00 31.06 177 SER A C 1
ATOM 1301 O O . SER A 1 177 ? -20.644 27.533 12.196 1.00 31.06 177 SER A O 1
ATOM 1303 N N . ARG A 1 178 ? -22.566 26.884 11.220 1.00 30.66 178 ARG A N 1
ATOM 1304 C CA . ARG A 1 178 ? -22.976 25.852 12.169 1.00 30.66 178 ARG A CA 1
ATOM 1305 C C . ARG A 1 178 ? -21.950 24.717 12.294 1.00 30.66 178 ARG A C 1
ATOM 1307 O O . ARG A 1 178 ? -21.306 24.323 11.334 1.00 30.66 178 ARG A O 1
ATOM 1314 N N . ARG A 1 179 ? -21.866 24.205 13.525 1.00 33.47 179 ARG A N 1
ATOM 1315 C CA . ARG A 1 179 ? -21.111 23.036 14.004 1.00 33.47 179 ARG A CA 1
ATOM 1316 C C . ARG A 1 179 ? -21.108 21.879 12.991 1.00 33.47 179 ARG A C 1
ATOM 1318 O O . ARG A 1 179 ? -22.188 21.457 12.591 1.00 33.47 179 ARG A O 1
ATOM 1325 N N . HIS A 1 180 ? -19.950 21.298 12.691 1.00 30.45 180 HIS A N 1
ATOM 1326 C CA . HIS A 1 180 ? -19.360 20.084 13.289 1.00 30.45 180 HIS A CA 1
ATOM 1327 C C . HIS A 1 180 ? -17.955 19.898 12.681 1.00 30.45 180 HIS A C 1
ATOM 1329 O O . HIS A 1 180 ? -17.746 20.314 11.550 1.00 30.45 180 HIS A O 1
ATOM 1335 N N . LEU A 1 181 ? -17.032 19.283 13.436 1.00 27.19 181 LEU A N 1
ATOM 1336 C CA . LEU A 1 181 ? -15.576 19.107 13.209 1.00 27.19 181 LEU A CA 1
ATOM 1337 C C . LEU A 1 181 ? -14.713 20.046 14.064 1.00 27.19 181 LEU A C 1
ATOM 1339 O O . LEU A 1 181 ? -14.103 21.008 13.607 1.00 27.19 181 LEU A O 1
ATOM 1343 N N . GLY A 1 182 ? -14.671 19.738 15.362 1.00 25.56 182 GLY A N 1
ATOM 1344 C CA . GLY A 1 182 ? -13.690 20.306 16.276 1.00 25.56 182 GLY A CA 1
ATOM 1345 C C . GLY A 1 182 ? -12.345 19.604 16.117 1.00 25.56 182 GLY A C 1
ATOM 1346 O O . GLY A 1 182 ? -12.108 18.599 16.774 1.00 25.56 182 GLY A O 1
ATOM 1347 N N . HIS A 1 183 ? -11.452 20.153 15.297 1.00 29.20 183 HIS A N 1
ATOM 1348 C CA . HIS A 1 183 ? -10.024 19.855 15.402 1.00 29.20 183 HIS A CA 1
ATOM 1349 C C . HIS A 1 183 ? -9.458 20.668 16.577 1.00 29.20 183 HIS A C 1
ATOM 1351 O O . HIS A 1 183 ? -9.319 21.887 16.489 1.00 29.20 183 HIS A O 1
ATOM 1357 N N . ARG A 1 184 ? -9.177 20.009 17.708 1.00 27.00 184 ARG A N 1
ATOM 1358 C CA . ARG A 1 184 ? -8.334 20.571 18.776 1.00 27.00 184 ARG A CA 1
ATOM 1359 C C . ARG A 1 184 ? -6.914 20.040 18.621 1.00 27.00 184 ARG A C 1
ATOM 1361 O O . ARG A 1 184 ? -6.733 18.858 18.349 1.00 27.00 184 ARG A O 1
ATOM 1368 N N . ASP A 1 185 ? -5.957 20.949 18.803 1.00 26.03 185 ASP A N 1
ATOM 1369 C CA . ASP A 1 185 ? -4.505 20.754 18.800 1.00 26.03 185 ASP A CA 1
ATOM 1370 C C . ASP A 1 185 ? -4.068 19.346 19.233 1.00 26.03 185 ASP A C 1
ATOM 1372 O O . ASP A 1 185 ? -4.146 18.982 20.410 1.00 26.03 185 ASP A O 1
ATOM 1376 N N . SER A 1 186 ? -3.518 18.580 18.290 1.00 30.80 186 SER A N 1
ATOM 1377 C CA . SER A 1 186 ? -2.714 17.390 18.565 1.00 30.80 186 SER A CA 1
ATOM 1378 C C . SER A 1 186 ? -1.336 17.830 19.070 1.00 30.80 186 SER A C 1
ATOM 1380 O O . SER A 1 186 ? -0.315 17.736 18.384 1.00 30.80 186 SER A O 1
ATOM 1382 N N . GLY A 1 187 ? -1.307 18.387 20.279 1.00 24.19 187 GLY A N 1
ATOM 1383 C CA . GLY A 1 187 ? -0.074 18.541 21.032 1.00 24.19 187 GLY A CA 1
ATOM 1384 C C . GLY A 1 187 ? 0.462 17.155 21.360 1.00 24.19 187 GLY A C 1
ATOM 1385 O O . GLY A 1 187 ? -0.210 16.426 22.076 1.00 24.19 187 GLY A O 1
ATOM 1386 N N . ARG A 1 188 ? 1.634 16.811 20.807 1.00 32.47 188 ARG A N 1
ATOM 1387 C CA . ARG A 1 188 ? 2.586 15.796 21.301 1.00 32.47 188 ARG A CA 1
ATOM 1388 C C . ARG A 1 188 ? 1.905 14.683 22.121 1.00 32.47 188 ARG A C 1
ATOM 1390 O O . ARG A 1 188 ? 2.066 14.619 23.334 1.00 32.47 188 ARG A O 1
ATOM 1397 N N . GLN A 1 189 ? 1.084 13.863 21.470 1.00 29.39 189 GLN A N 1
ATOM 1398 C CA . GLN A 1 189 ? 0.588 12.643 22.096 1.00 29.39 189 GLN A CA 1
ATOM 1399 C C . GLN A 1 189 ? 1.573 11.549 21.735 1.00 29.39 189 GLN A C 1
ATOM 1401 O O . GLN A 1 189 ? 1.836 11.311 20.561 1.00 29.39 189 GLN A O 1
ATOM 1406 N N . ASP A 1 190 ? 2.180 10.964 22.761 1.00 28.44 190 ASP A N 1
ATOM 1407 C CA . ASP A 1 190 ? 3.014 9.788 22.621 1.00 28.44 190 ASP A CA 1
ATOM 1408 C C . ASP A 1 190 ? 2.217 8.710 21.879 1.00 28.44 190 ASP A C 1
ATOM 1410 O O . ASP A 1 190 ? 1.226 8.178 22.392 1.00 28.44 190 ASP A O 1
ATOM 1414 N N . ASP A 1 191 ? 2.653 8.402 20.655 1.00 37.91 191 ASP A N 1
ATOM 1415 C CA . ASP A 1 191 ? 2.223 7.243 19.880 1.00 37.91 191 ASP A CA 1
ATOM 1416 C C . ASP A 1 191 ? 2.659 5.980 20.632 1.00 37.91 191 ASP A C 1
ATOM 1418 O O . ASP A 1 191 ? 3.664 5.333 20.307 1.00 37.91 191 ASP A O 1
ATOM 1422 N N . HIS A 1 192 ? 1.930 5.644 21.696 1.00 30.98 192 HIS A N 1
ATOM 1423 C CA . HIS A 1 192 ? 2.119 4.424 22.459 1.00 30.98 192 HIS A CA 1
ATOM 1424 C C . HIS A 1 192 ? 1.678 3.240 21.599 1.00 30.98 192 HIS A C 1
ATOM 1426 O O . HIS A 1 192 ? 0.544 2.762 21.670 1.00 30.98 192 HIS A O 1
ATOM 1432 N N . VAL A 1 193 ? 2.617 2.754 20.793 1.00 38.06 193 VAL A N 1
ATOM 1433 C CA . VAL A 1 193 ? 2.635 1.385 20.292 1.00 38.06 193 VAL A CA 1
ATOM 1434 C C . VAL A 1 193 ? 3.091 0.513 21.457 1.00 38.06 193 VAL A C 1
ATOM 1436 O O . VAL A 1 193 ? 4.280 0.427 21.749 1.00 38.06 193 VAL A O 1
ATOM 1439 N N . GLN A 1 194 ? 2.155 -0.112 22.168 1.00 26.47 194 GLN A N 1
ATOM 1440 C CA . GLN A 1 194 ? 2.506 -1.226 23.047 1.00 26.47 194 GLN A CA 1
ATOM 1441 C C . GLN A 1 194 ? 2.607 -2.484 22.184 1.00 26.47 194 GLN A C 1
ATOM 1443 O O . GLN A 1 194 ? 1.612 -3.147 21.901 1.00 26.47 194 GLN A O 1
ATOM 1448 N N . SER A 1 195 ? 3.818 -2.785 21.714 1.00 28.34 195 SER A N 1
ATOM 1449 C CA . SER A 1 195 ? 4.122 -4.018 20.991 1.00 28.34 195 SER A CA 1
ATOM 1450 C C . SER A 1 195 ? 4.560 -5.110 21.968 1.00 28.34 195 SER A C 1
ATOM 1452 O O . SER A 1 195 ? 5.738 -5.194 22.291 1.00 28.34 195 SER A O 1
ATOM 1454 N N . HIS A 1 196 ? 3.638 -5.957 22.426 1.00 24.34 196 HIS A N 1
ATOM 1455 C CA . HIS A 1 196 ? 3.981 -7.259 23.010 1.00 24.34 196 HIS A CA 1
ATOM 1456 C C . HIS A 1 196 ? 2.956 -8.307 22.551 1.00 24.34 196 HIS A C 1
ATOM 1458 O O . HIS A 1 196 ? 1.786 -8.200 22.898 1.00 24.34 196 HIS A O 1
ATOM 1464 N N . GLY A 1 197 ? 3.424 -9.290 21.765 1.00 27.02 197 GLY A N 1
ATOM 1465 C CA . GLY A 1 197 ? 2.779 -10.585 21.478 1.00 27.02 197 GLY A CA 1
ATOM 1466 C C . GLY A 1 197 ? 1.477 -10.581 20.659 1.00 27.02 197 GLY A C 1
ATOM 1467 O O . GLY A 1 197 ? 0.479 -10.053 21.121 1.00 27.02 197 GLY A O 1
ATOM 1468 N N . ALA A 1 198 ? 1.499 -11.217 19.474 1.00 33.19 198 ALA A N 1
ATOM 1469 C CA . ALA A 1 198 ? 0.401 -11.740 18.618 1.00 33.19 198 ALA A CA 1
ATOM 1470 C C . ALA A 1 198 ? -0.903 -10.927 18.369 1.00 33.19 198 ALA A C 1
ATOM 1472 O O . ALA A 1 198 ? -1.683 -11.281 17.494 1.00 33.19 198 ALA A O 1
ATOM 1473 N N . HIS A 1 199 ? -1.126 -9.790 19.021 1.00 35.97 199 HIS A N 1
ATOM 1474 C CA . HIS A 1 199 ? -2.287 -8.919 18.866 1.00 35.97 199 HIS A CA 1
ATOM 1475 C C . HIS A 1 199 ? -1.796 -7.476 18.710 1.00 35.97 199 HIS A C 1
ATOM 1477 O O . HIS A 1 199 ? -1.737 -6.701 19.663 1.00 35.97 199 HIS A O 1
ATOM 1483 N N . ARG A 1 200 ? -1.374 -7.105 17.496 1.00 47.88 200 ARG A N 1
ATOM 1484 C CA . ARG A 1 200 ? -0.781 -5.784 17.231 1.00 47.88 200 ARG A CA 1
ATOM 1485 C C . ARG A 1 200 ? -1.873 -4.710 17.217 1.00 47.88 200 ARG A C 1
ATOM 1487 O O . ARG A 1 200 ? -2.618 -4.599 16.247 1.00 47.88 200 ARG A O 1
ATOM 1494 N N . ARG A 1 201 ? -1.983 -3.952 18.314 1.00 46.59 201 ARG A N 1
ATOM 1495 C CA . ARG A 1 201 ? -2.871 -2.789 18.471 1.00 46.59 201 ARG A CA 1
ATOM 1496 C C . ARG A 1 201 ? -2.127 -1.510 18.078 1.00 46.59 201 ARG A C 1
ATOM 1498 O O . ARG A 1 201 ? -1.133 -1.178 18.717 1.00 46.59 201 ARG A O 1
ATOM 1505 N N . LEU A 1 202 ? -2.605 -0.791 17.060 1.00 51.88 202 LEU A N 1
ATOM 1506 C CA . LEU A 1 202 ? -2.013 0.480 16.605 1.00 51.88 202 LEU A CA 1
ATOM 1507 C C . LEU A 1 202 ? -2.987 1.647 16.810 1.00 51.88 202 LEU A C 1
ATOM 1509 O O . LEU A 1 202 ? -4.139 1.536 16.405 1.00 51.88 202 LEU A O 1
ATOM 1513 N N . GLY A 1 203 ? -2.512 2.724 17.448 1.00 51.47 203 GLY A N 1
ATOM 1514 C CA . GLY A 1 203 ? -3.251 3.942 17.792 1.00 51.47 203 GLY A CA 1
ATOM 1515 C C . GLY A 1 203 ? -3.133 5.052 16.739 1.00 51.47 203 GLY A C 1
ATOM 1516 O O . GLY A 1 203 ? -2.114 5.721 16.791 1.00 51.47 203 GLY A O 1
ATOM 1517 N N . LEU A 1 204 ? -4.109 5.284 15.846 1.00 52.81 204 LEU A N 1
ATOM 1518 C CA . LEU A 1 204 ? -4.052 6.336 14.801 1.00 52.81 204 LEU A CA 1
ATOM 1519 C C . LEU A 1 204 ? -5.280 7.266 14.807 1.00 52.81 204 LEU A C 1
ATOM 1521 O O . LEU A 1 204 ? -6.318 6.869 15.326 1.00 52.81 204 LEU A O 1
ATOM 1525 N N . PRO A 1 205 ? -5.209 8.480 14.242 1.00 52.06 205 PRO A N 1
ATOM 1526 C CA . PRO A 1 205 ? -6.372 9.241 13.774 1.00 52.06 205 PRO A CA 1
ATOM 1527 C C . PRO A 1 205 ? -7.094 8.550 12.599 1.00 52.06 205 PRO A C 1
ATOM 1529 O O . PRO A 1 205 ? -6.501 7.750 11.882 1.00 52.06 205 PRO A O 1
ATOM 1532 N N . ASP A 1 206 ? -8.364 8.886 12.358 1.00 43.16 206 ASP A N 1
ATOM 1533 C CA . ASP A 1 206 ? -9.186 8.295 11.282 1.00 43.16 206 ASP A CA 1
ATOM 1534 C C . ASP A 1 206 ? -8.623 8.542 9.864 1.00 43.16 206 ASP A C 1
ATOM 1536 O O . ASP A 1 206 ? -8.520 7.622 9.057 1.00 43.16 206 ASP A O 1
ATOM 1540 N N . GLY A 1 207 ? -8.151 9.765 9.580 1.00 51.16 207 GLY A N 1
ATOM 1541 C CA . GLY A 1 207 ? -7.583 10.130 8.271 1.00 51.16 207 GLY A CA 1
ATOM 1542 C C . GLY A 1 207 ? -6.268 9.419 7.921 1.00 51.16 207 GLY A C 1
ATOM 1543 O O . GLY A 1 207 ? -5.873 9.378 6.759 1.00 51.16 207 GLY A O 1
ATOM 1544 N N . ASP A 1 208 ? -5.615 8.822 8.915 1.00 55.84 208 ASP A N 1
ATOM 1545 C CA . ASP A 1 208 ? -4.340 8.121 8.771 1.00 55.84 208 ASP A CA 1
ATOM 1546 C C . ASP A 1 208 ? -4.519 6.639 8.383 1.00 55.84 208 ASP A C 1
ATOM 1548 O O . ASP A 1 208 ? -3.555 5.980 7.987 1.00 55.84 208 ASP A O 1
ATOM 1552 N N . ALA A 1 209 ? -5.752 6.114 8.419 1.00 59.78 209 ALA A N 1
ATOM 1553 C CA . ALA A 1 209 ? -6.066 4.736 8.030 1.00 59.78 209 ALA A CA 1
ATOM 1554 C C . ALA A 1 209 ? -5.845 4.449 6.531 1.00 59.78 209 ALA A C 1
ATOM 1556 O O . ALA A 1 209 ? -5.703 3.286 6.145 1.00 59.78 209 ALA A O 1
ATOM 1557 N N . GLY A 1 210 ? -5.781 5.501 5.706 1.00 73.56 210 GLY A N 1
ATOM 1558 C CA . GLY A 1 210 ? -5.556 5.429 4.262 1.00 73.56 210 GLY A CA 1
ATOM 1559 C C . GLY A 1 210 ? -4.087 5.367 3.827 1.00 73.56 210 GLY A C 1
ATOM 1560 O O . GLY A 1 210 ? -3.832 5.346 2.625 1.00 73.56 210 GLY A O 1
ATOM 1561 N N . ARG A 1 211 ? -3.108 5.355 4.748 1.00 82.75 211 ARG A N 1
ATOM 1562 C CA . ARG A 1 211 ? -1.690 5.204 4.369 1.00 82.75 211 ARG A CA 1
ATOM 1563 C C . ARG A 1 211 ? -1.311 3.740 4.160 1.00 82.75 211 ARG A C 1
ATOM 1565 O O . ARG A 1 211 ? -1.664 2.873 4.961 1.00 82.75 211 ARG A O 1
ATOM 1572 N N . ALA A 1 212 ? -0.552 3.487 3.096 1.00 92.25 212 ALA A N 1
ATOM 1573 C CA . ALA A 1 212 ? 0.024 2.177 2.826 1.00 92.25 212 ALA A CA 1
ATOM 1574 C C . ALA A 1 212 ? 1.204 1.878 3.769 1.00 92.25 212 ALA A C 1
ATOM 1576 O O . ALA A 1 212 ? 1.938 2.804 4.120 1.00 92.25 212 ALA A O 1
ATOM 1577 N N . PRO A 1 213 ? 1.421 0.615 4.182 1.00 94.44 213 PRO A N 1
ATOM 1578 C CA . PRO A 1 213 ? 2.591 0.243 4.965 1.00 94.44 213 PRO A CA 1
ATOM 1579 C C . PRO A 1 213 ? 3.855 0.372 4.110 1.00 94.44 213 PRO A C 1
ATOM 1581 O O . PRO A 1 213 ? 3.864 -0.010 2.939 1.00 94.44 213 PRO A O 1
ATOM 1584 N N . VAL A 1 214 ? 4.933 0.871 4.714 1.00 94.75 214 VAL A N 1
ATOM 1585 C CA . VAL A 1 214 ? 6.234 1.024 4.054 1.00 94.75 214 VAL A CA 1
ATOM 1586 C C . VAL A 1 214 ? 7.306 0.345 4.916 1.00 94.75 214 VAL A C 1
ATOM 1588 O O . VAL A 1 214 ? 7.400 0.671 6.100 1.00 94.75 214 VAL A O 1
ATOM 1591 N N . PRO A 1 215 ? 8.105 -0.589 4.365 1.00 95.56 215 PRO A N 1
ATOM 1592 C CA . PRO A 1 215 ? 9.081 -1.346 5.142 1.00 95.56 215 PRO A CA 1
ATOM 1593 C C . PRO A 1 215 ? 10.278 -0.464 5.515 1.00 95.56 215 PRO A C 1
ATOM 1595 O O . PRO A 1 215 ? 11.159 -0.220 4.692 1.00 95.56 215 PRO A O 1
ATOM 1598 N N . GLU A 1 216 ? 10.329 0.007 6.765 1.00 92.50 216 GLU A N 1
ATOM 1599 C CA . GLU A 1 216 ? 11.363 0.942 7.252 1.00 92.50 216 GLU A CA 1
ATOM 1600 C C . GLU A 1 216 ? 12.788 0.412 7.037 1.00 92.50 216 GLU A C 1
ATOM 1602 O O . GLU A 1 216 ? 13.683 1.170 6.652 1.00 92.50 216 GLU A O 1
ATOM 1607 N N . SER A 1 217 ? 12.994 -0.896 7.232 1.00 93.38 217 SER A N 1
ATOM 1608 C CA . SER A 1 217 ? 14.290 -1.569 7.062 1.00 93.38 217 SER A CA 1
ATOM 1609 C C . SER A 1 217 ? 14.880 -1.406 5.660 1.00 93.38 217 SER A C 1
ATOM 1611 O O . SER A 1 217 ? 16.099 -1.439 5.506 1.00 93.38 217 SER A O 1
ATOM 1613 N N . PHE A 1 218 ? 14.033 -1.196 4.652 1.00 95.00 218 PHE A N 1
ATOM 1614 C CA . PHE A 1 218 ? 14.444 -0.983 3.271 1.00 95.00 218 PHE A CA 1
ATOM 1615 C C . PHE A 1 218 ? 14.261 0.464 2.820 1.00 95.00 218 PHE A C 1
ATOM 1617 O O . PHE A 1 218 ? 15.156 1.010 2.181 1.00 95.00 218 PHE A O 1
ATOM 1624 N N . ALA A 1 219 ? 13.141 1.102 3.159 1.00 92.88 219 ALA A N 1
ATOM 1625 C CA . ALA A 1 219 ? 12.792 2.433 2.671 1.00 92.88 219 ALA A CA 1
ATOM 1626 C C . ALA A 1 219 ? 13.658 3.553 3.282 1.00 92.88 219 ALA A C 1
ATOM 1628 O O . ALA A 1 219 ? 13.991 4.523 2.601 1.00 92.88 219 ALA A O 1
ATOM 1629 N N . SER A 1 220 ? 14.113 3.397 4.530 1.00 90.69 220 SER A N 1
ATOM 1630 C CA . SER A 1 220 ? 14.865 4.445 5.244 1.00 90.69 220 SER A CA 1
ATOM 1631 C C . SER A 1 220 ? 16.191 4.836 4.587 1.00 90.69 220 SER A C 1
ATOM 1633 O O . SER A 1 220 ? 16.657 5.966 4.745 1.00 90.69 220 SER A O 1
ATOM 1635 N N . GLN A 1 221 ? 16.787 3.954 3.780 1.00 91.31 221 GLN A N 1
ATOM 1636 C CA . GLN A 1 221 ? 17.997 4.281 3.020 1.00 91.31 221 GLN A CA 1
ATOM 1637 C C . GLN A 1 221 ? 17.758 5.357 1.945 1.00 91.31 221 GLN A C 1
ATOM 1639 O O . GLN A 1 221 ? 18.716 5.960 1.455 1.00 91.31 221 GLN A O 1
ATOM 1644 N N . PHE A 1 222 ? 16.504 5.571 1.539 1.00 90.25 222 PHE A N 1
ATOM 1645 C CA . PHE A 1 222 ? 16.121 6.559 0.533 1.00 90.25 222 PHE A CA 1
ATOM 1646 C C . PHE A 1 222 ? 15.775 7.916 1.164 1.00 90.25 222 PHE A C 1
ATOM 1648 O O . PHE A 1 222 ? 15.955 8.938 0.508 1.00 90.25 222 PHE A O 1
ATOM 1655 N N . ASP A 1 223 ? 15.438 7.969 2.459 1.00 83.06 223 ASP A N 1
ATOM 1656 C CA . ASP A 1 223 ? 15.108 9.212 3.186 1.00 83.06 223 ASP A CA 1
ATOM 1657 C C . ASP A 1 223 ? 16.226 10.271 3.144 1.00 83.06 223 ASP A C 1
ATOM 1659 O O . ASP A 1 223 ? 15.978 11.485 3.205 1.00 83.06 223 ASP A O 1
ATOM 1663 N N . ALA A 1 224 ? 17.478 9.810 3.085 1.00 77.50 224 ALA A N 1
ATOM 1664 C CA . ALA A 1 224 ? 18.669 10.653 3.023 1.00 77.50 224 ALA A CA 1
ATOM 1665 C C . ALA A 1 224 ? 19.078 11.026 1.587 1.00 77.50 224 ALA A C 1
ATOM 1667 O O . ALA A 1 224 ? 19.880 11.941 1.407 1.00 77.50 224 ALA A O 1
ATOM 1668 N N . LYS A 1 225 ? 18.542 10.338 0.569 1.00 81.31 225 LYS A N 1
ATOM 1669 C CA . LYS A 1 225 ? 18.939 10.494 -0.843 1.00 81.31 225 LYS A CA 1
ATOM 1670 C C . LYS A 1 225 ? 18.197 11.621 -1.568 1.00 81.31 225 LYS A C 1
ATOM 1672 O O . LYS A 1 225 ? 18.527 11.924 -2.709 1.00 81.31 225 LYS A O 1
ATOM 1677 N N . GLY A 1 226 ? 17.252 12.270 -0.895 1.00 71.38 226 GLY A N 1
ATOM 1678 C CA . GLY A 1 226 ? 16.463 13.373 -1.434 1.00 71.38 226 GLY A CA 1
ATOM 1679 C C . GLY A 1 226 ? 14.983 13.029 -1.510 1.00 71.38 226 GLY A C 1
ATOM 1680 O O . GLY A 1 226 ? 14.570 11.903 -1.238 1.00 71.38 226 GLY A O 1
ATOM 1681 N N . ASP A 1 227 ? 14.183 14.033 -1.850 1.00 72.88 227 ASP A N 1
ATOM 1682 C CA . ASP A 1 227 ? 12.743 13.860 -2.008 1.00 72.88 227 ASP A CA 1
ATOM 1683 C C . ASP A 1 227 ? 12.480 12.862 -3.155 1.00 72.88 227 ASP A C 1
ATOM 1685 O O . ASP A 1 227 ? 13.157 12.906 -4.184 1.00 72.88 227 ASP A O 1
ATOM 1689 N N . PHE A 1 228 ? 11.515 11.955 -2.964 1.00 82.25 228 PHE A N 1
ATOM 1690 C CA . PHE A 1 228 ? 11.073 10.959 -3.958 1.00 82.25 228 PHE A CA 1
ATOM 1691 C C . PHE A 1 228 ? 12.093 9.873 -4.332 1.00 82.25 228 PHE A C 1
ATOM 1693 O O . PHE A 1 228 ? 11.860 9.103 -5.258 1.00 82.25 228 PHE A O 1
ATOM 1700 N N . ALA A 1 229 ? 13.204 9.732 -3.605 1.00 88.06 229 ALA A N 1
ATOM 1701 C CA . ALA A 1 229 ? 14.181 8.679 -3.894 1.00 88.06 229 ALA A CA 1
ATOM 1702 C C . ALA A 1 229 ? 13.623 7.250 -3.722 1.00 88.06 229 ALA A C 1
ATOM 1704 O O . ALA A 1 229 ? 14.227 6.309 -4.223 1.00 88.06 229 ALA A O 1
ATOM 1705 N N . TYR A 1 230 ? 12.498 7.074 -3.020 1.00 91.44 230 TYR A N 1
ATOM 1706 C CA . TYR A 1 230 ? 11.815 5.785 -2.865 1.00 91.44 230 TYR A CA 1
ATOM 1707 C C . TYR A 1 230 ? 10.883 5.438 -4.044 1.00 91.44 230 TYR A C 1
ATOM 1709 O O . TYR A 1 230 ? 10.462 4.291 -4.176 1.00 91.44 230 TYR A O 1
ATOM 1717 N N . ASP A 1 231 ? 10.597 6.391 -4.937 1.00 91.06 231 ASP A N 1
ATOM 1718 C CA . ASP A 1 231 ? 9.608 6.257 -6.015 1.00 91.06 231 ASP A CA 1
ATOM 1719 C C . ASP A 1 231 ? 9.883 5.064 -6.947 1.00 91.06 231 ASP A C 1
ATOM 1721 O O . ASP A 1 231 ? 8.993 4.291 -7.293 1.00 91.06 231 ASP A O 1
ATOM 1725 N N . SER A 1 232 ? 11.154 4.831 -7.273 1.00 92.38 232 SER A N 1
ATOM 1726 C CA . SER A 1 232 ? 11.597 3.708 -8.105 1.00 92.38 232 SER A CA 1
ATOM 1727 C C . SER A 1 232 ? 11.807 2.395 -7.341 1.00 92.38 232 SER A C 1
ATOM 1729 O O . SER A 1 232 ? 12.310 1.434 -7.918 1.00 92.38 232 SER A O 1
ATOM 1731 N N . HIS A 1 233 ? 11.459 2.341 -6.053 1.00 94.94 233 HIS A N 1
ATOM 1732 C CA . HIS A 1 233 ? 11.772 1.224 -5.153 1.00 94.94 233 HIS A CA 1
ATOM 1733 C C . HIS A 1 233 ? 1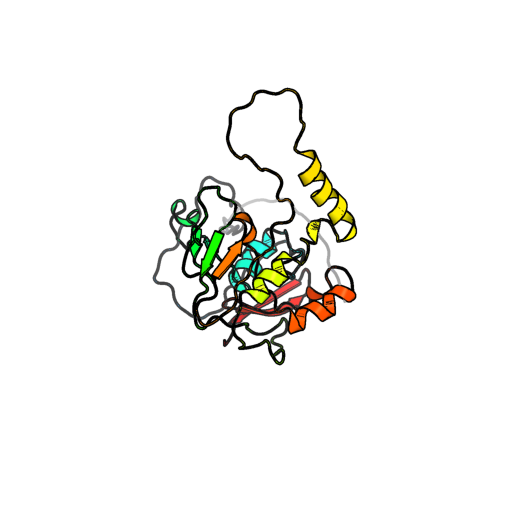0.570 0.767 -4.319 1.00 94.94 233 HIS A C 1
ATOM 1735 O O . HIS A 1 233 ? 10.745 0.087 -3.311 1.00 94.94 233 HIS A O 1
ATOM 1741 N N . ILE A 1 234 ? 9.344 1.123 -4.707 1.00 95.31 234 ILE A N 1
ATOM 1742 C CA . ILE A 1 234 ? 8.163 0.758 -3.924 1.00 95.31 234 ILE A CA 1
ATOM 1743 C C . ILE A 1 234 ? 8.030 -0.757 -3.748 1.00 95.31 234 ILE A C 1
ATOM 1745 O O . ILE A 1 234 ? 8.242 -1.528 -4.684 1.00 95.31 234 ILE A O 1
ATOM 1749 N N . VAL A 1 235 ? 7.646 -1.175 -2.544 1.00 97.69 235 VAL A N 1
ATOM 1750 C CA . VAL A 1 235 ? 7.388 -2.577 -2.199 1.00 97.69 235 VAL A CA 1
ATOM 1751 C C . VAL A 1 235 ? 5.887 -2.834 -2.164 1.00 97.69 235 VAL A C 1
ATOM 1753 O O . VAL A 1 235 ? 5.142 -2.092 -1.519 1.00 97.69 235 VAL A O 1
ATOM 1756 N N . ALA A 1 236 ? 5.438 -3.885 -2.852 1.00 98.12 236 ALA A N 1
ATOM 1757 C CA . ALA A 1 236 ? 4.034 -4.265 -2.867 1.00 98.12 236 ALA A CA 1
ATOM 1758 C C . ALA A 1 236 ? 3.558 -4.719 -1.479 1.00 98.12 236 ALA A C 1
ATOM 1760 O O . ALA A 1 236 ? 4.269 -5.389 -0.735 1.00 98.12 236 ALA A O 1
ATOM 1761 N N . SER A 1 237 ? 2.322 -4.375 -1.140 1.00 97.31 237 SER A N 1
ATOM 1762 C CA . SER A 1 237 ? 1.579 -4.959 -0.010 1.00 97.31 237 SER A CA 1
ATOM 1763 C C . SER A 1 237 ? 0.218 -5.513 -0.437 1.00 97.31 237 SER A C 1
ATOM 1765 O O . SER A 1 237 ? -0.481 -6.125 0.371 1.00 97.31 237 SER A O 1
ATOM 1767 N N . GLY A 1 238 ? -0.169 -5.280 -1.694 1.00 95.88 238 GLY A N 1
ATOM 1768 C CA . GLY A 1 238 ? -1.407 -5.722 -2.317 1.00 95.88 238 GLY A CA 1
ATOM 1769 C C . GLY A 1 238 ? -1.243 -6.926 -3.241 1.00 95.88 238 GLY A C 1
ATOM 1770 O O . GLY A 1 238 ? -0.184 -7.546 -3.293 1.00 95.88 238 GLY A O 1
ATOM 1771 N N . PRO A 1 239 ? -2.317 -7.286 -3.965 1.00 95.62 239 PRO A N 1
ATOM 1772 C CA . PRO A 1 239 ? -2.364 -8.502 -4.775 1.00 95.62 239 PRO A CA 1
ATOM 1773 C C . PRO A 1 239 ? -1.485 -8.466 -6.033 1.00 95.62 239 PRO A C 1
ATOM 1775 O O . PRO A 1 239 ? -1.334 -9.501 -6.687 1.00 95.62 239 PRO A O 1
ATOM 1778 N N . TYR A 1 240 ? -0.939 -7.305 -6.400 1.00 97.56 240 TYR A N 1
ATOM 1779 C CA . TYR A 1 240 ? -0.037 -7.140 -7.533 1.00 97.56 240 TYR A CA 1
ATOM 1780 C C . TYR A 1 240 ? 1.235 -6.390 -7.125 1.00 97.56 240 TYR A C 1
ATOM 1782 O O . TYR A 1 240 ? 1.224 -5.585 -6.202 1.00 97.56 240 TYR A O 1
ATOM 1790 N N . TYR A 1 241 ? 2.318 -6.600 -7.866 1.00 97.94 241 TYR A N 1
ATOM 1791 C CA . TYR A 1 241 ? 3.508 -5.753 -7.842 1.00 97.94 241 TYR A CA 1
ATOM 1792 C C . TYR A 1 241 ? 3.690 -5.075 -9.203 1.00 97.94 241 TYR A C 1
ATOM 1794 O O . TYR A 1 241 ? 3.178 -5.542 -10.227 1.00 97.94 241 TYR A O 1
ATOM 1802 N N . VAL A 1 242 ? 4.433 -3.968 -9.225 1.00 97.56 242 VAL A N 1
ATOM 1803 C CA . VAL A 1 242 ? 4.797 -3.282 -10.470 1.00 97.56 242 VAL A CA 1
ATOM 1804 C C . VAL A 1 242 ? 5.992 -3.997 -11.084 1.00 97.56 242 VAL A C 1
ATOM 1806 O O . VAL A 1 242 ? 7.105 -3.906 -10.579 1.00 97.56 242 VAL A O 1
ATOM 1809 N N . GLU A 1 243 ? 5.781 -4.708 -12.185 1.00 97.56 243 GLU A N 1
ATOM 1810 C CA . GLU A 1 243 ? 6.875 -5.335 -12.928 1.00 97.56 243 GLU A CA 1
ATOM 1811 C C . GLU A 1 243 ? 7.642 -4.308 -13.758 1.00 97.56 243 GLU A C 1
ATOM 1813 O O . GLU A 1 243 ? 8.863 -4.355 -13.852 1.00 97.56 243 GLU A O 1
ATOM 1818 N N . THR A 1 244 ? 6.935 -3.394 -14.413 1.00 95.62 244 THR A N 1
ATOM 1819 C CA . THR A 1 244 ? 7.556 -2.396 -15.284 1.00 95.62 244 THR A CA 1
ATOM 1820 C C . THR A 1 244 ? 6.822 -1.082 -15.142 1.00 95.62 244 THR A C 1
ATOM 1822 O O . THR A 1 244 ? 5.595 -1.046 -15.224 1.00 95.62 244 THR A O 1
ATOM 1825 N N . TYR A 1 245 ? 7.581 -0.003 -14.991 1.00 93.81 245 TYR A N 1
ATOM 1826 C CA . TYR A 1 245 ? 7.079 1.355 -15.091 1.00 93.81 245 TYR A CA 1
ATOM 1827 C C . TYR A 1 245 ? 7.970 2.143 -16.047 1.00 93.81 245 TYR A C 1
ATOM 1829 O O . TYR A 1 245 ? 9.164 2.303 -15.804 1.00 93.81 245 TYR A O 1
ATOM 1837 N N . VAL A 1 246 ? 7.382 2.600 -17.149 1.00 93.00 246 VAL A N 1
ATOM 1838 C CA . VAL A 1 246 ? 8.000 3.552 -18.071 1.00 93.00 246 VAL A CA 1
ATOM 1839 C C . VAL A 1 246 ? 7.139 4.815 -18.035 1.00 93.00 246 VAL A C 1
ATOM 1841 O O . VAL A 1 246 ? 5.995 4.766 -18.506 1.00 93.00 246 VAL A O 1
ATOM 1844 N N . PRO A 1 247 ? 7.640 5.920 -17.448 1.00 89.88 247 PRO A N 1
ATOM 1845 C CA . PRO A 1 247 ? 6.889 7.164 -17.333 1.00 89.88 247 PRO A CA 1
ATOM 1846 C C . PRO A 1 247 ? 6.302 7.607 -18.674 1.00 89.88 247 PRO A C 1
ATOM 1848 O O . PRO A 1 247 ? 6.973 7.548 -19.702 1.00 89.88 247 PRO A O 1
ATOM 1851 N N . SER A 1 248 ? 5.038 8.033 -18.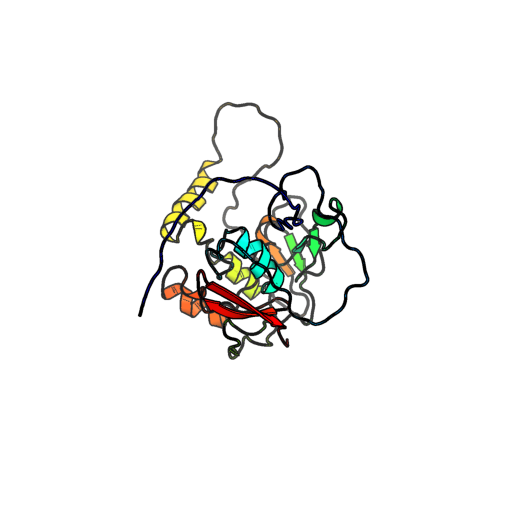656 1.00 86.00 248 SER A N 1
ATOM 1852 C CA . SER A 1 248 ? 4.278 8.483 -19.835 1.00 86.00 248 SER A CA 1
ATOM 1853 C C . SER A 1 248 ? 4.085 7.451 -20.958 1.00 86.00 248 SER A C 1
ATOM 1855 O O . SER A 1 248 ? 3.561 7.808 -22.011 1.00 86.00 248 SER A O 1
ATOM 1857 N N . GLU A 1 249 ? 4.462 6.186 -20.754 1.00 91.56 249 GLU A N 1
ATOM 1858 C CA . GLU A 1 249 ? 4.302 5.129 -21.759 1.00 91.56 249 GLU A CA 1
ATOM 1859 C C . GLU A 1 249 ? 3.454 3.966 -21.235 1.00 91.56 249 GLU A C 1
ATOM 1861 O O . GLU A 1 249 ? 2.418 3.648 -21.821 1.00 91.56 249 GLU A O 1
ATOM 1866 N N . ARG A 1 250 ? 3.877 3.302 -20.148 1.00 92.19 250 ARG A N 1
ATOM 1867 C CA . ARG A 1 250 ? 3.182 2.102 -19.654 1.00 92.19 250 ARG A CA 1
ATOM 1868 C C . ARG A 1 250 ? 3.522 1.722 -18.217 1.00 92.19 250 ARG A C 1
ATOM 1870 O O . ARG A 1 250 ? 4.653 1.878 -17.759 1.00 92.19 250 ARG A O 1
ATOM 1877 N N . ILE A 1 251 ? 2.549 1.093 -17.563 1.00 93.25 251 ILE A N 1
ATOM 1878 C CA . ILE A 1 251 ? 2.710 0.359 -16.306 1.00 93.25 251 ILE A CA 1
ATOM 1879 C C . ILE A 1 251 ? 2.272 -1.085 -16.546 1.00 93.25 251 ILE A C 1
ATOM 1881 O O . ILE A 1 251 ? 1.195 -1.330 -17.089 1.00 93.25 251 ILE A O 1
ATOM 1885 N N . VAL A 1 252 ? 3.102 -2.040 -16.135 1.00 95.69 252 VAL A N 1
ATOM 1886 C CA . VAL A 1 252 ? 2.778 -3.470 -16.133 1.00 95.69 252 VAL A CA 1
ATOM 1887 C C . VAL A 1 252 ? 2.766 -3.950 -14.691 1.00 95.69 252 VAL A C 1
ATOM 1889 O O . VAL A 1 252 ? 3.766 -3.832 -13.984 1.00 95.69 252 VAL A O 1
ATOM 1892 N N . MET A 1 253 ? 1.632 -4.502 -14.269 1.00 96.25 253 MET A N 1
ATOM 1893 C CA . MET A 1 253 ? 1.457 -5.107 -12.953 1.00 96.25 253 MET A CA 1
ATOM 1894 C C . MET A 1 253 ? 1.268 -6.614 -13.095 1.00 96.25 253 MET A C 1
ATOM 1896 O O . MET A 1 253 ? 0.550 -7.076 -13.986 1.00 96.25 253 MET A O 1
ATOM 1900 N N . LYS A 1 254 ? 1.899 -7.379 -12.207 1.00 97.44 254 LYS A N 1
ATOM 1901 C CA . LYS A 1 254 ? 1.781 -8.840 -12.140 1.00 97.44 254 LYS A CA 1
ATOM 1902 C C . LYS A 1 254 ? 1.337 -9.264 -10.756 1.00 97.44 254 LYS A C 1
ATOM 1904 O O . LYS A 1 254 ? 1.578 -8.552 -9.790 1.00 97.44 254 LYS A O 1
ATOM 1909 N N . ARG A 1 255 ? 0.645 -10.403 -10.671 1.00 97.38 255 ARG A N 1
ATOM 1910 C CA . ARG A 1 255 ? 0.167 -10.936 -9.392 1.00 97.38 255 ARG A CA 1
ATOM 1911 C C . ARG A 1 255 ? 1.359 -11.164 -8.465 1.00 97.38 255 ARG A C 1
ATOM 1913 O O . ARG A 1 255 ? 2.339 -11.784 -8.879 1.00 97.38 255 ARG A O 1
ATOM 1920 N N . ASP A 1 256 ? 1.253 -10.666 -7.242 1.00 97.12 256 ASP A N 1
ATOM 1921 C CA . ASP A 1 256 ? 2.247 -10.931 -6.214 1.00 97.12 256 ASP A CA 1
ATOM 1922 C C . ASP A 1 256 ? 2.113 -12.382 -5.721 1.00 97.12 256 ASP A C 1
ATOM 1924 O O . ASP A 1 256 ? 0.985 -12.866 -5.559 1.00 97.12 256 ASP A O 1
ATOM 1928 N N . PRO A 1 257 ? 3.225 -13.117 -5.550 1.00 94.50 257 PRO A N 1
ATOM 1929 C CA . PRO A 1 257 ? 3.176 -14.506 -5.111 1.00 94.50 257 PRO A CA 1
ATOM 1930 C C . PRO A 1 257 ? 3.026 -14.692 -3.590 1.00 94.50 257 PRO A C 1
ATOM 1932 O O . PRO A 1 257 ? 2.917 -15.846 -3.169 1.00 94.50 257 PRO A O 1
ATOM 1935 N N . ASN A 1 258 ? 3.073 -13.627 -2.777 1.00 90.25 258 ASN A N 1
ATOM 1936 C CA . ASN A 1 258 ? 3.105 -13.706 -1.307 1.00 90.25 258 ASN A CA 1
ATOM 1937 C C . ASN A 1 258 ? 1.758 -13.452 -0.624 1.00 90.25 258 ASN A C 1
ATOM 1939 O O . ASN A 1 258 ? 0.890 -12.756 -1.196 1.00 90.25 258 ASN A O 1
#

Radius of gyration: 23.41 Å; chains: 1; bounding box: 46×52×75 Å

Foldseek 3Di:
DDDDDDDDDDDDDDDDDPPPPVPPDPPPPPDDDPPDDDDDDDDDDDDDDQFAWPFLDLLATDDPNCVVDRLAAFFWFQKAADDDPDPVRRNDIAGIQFNGLFDADPVLQKGKTWGDPQQAWFAWAQRHDDPPGHSHHFALVQLVVLVVRHNCNCHPVCVVVVVVVLVPPPDDPDDDDDDDDDDDDPDDDPQPQPDDDDTGIGIDHSVSRSGTGHDCVPCVVQVVVGPNSCRNTGIGRHQWYFNDDDGSPDTDIDGTPD

pLDDT: mean 71.26, std 25.34, range [24.19, 98.5]

Sequence (258 aa):
MRVALMAAACGPSGDSVPNENVNADARGETQSQVLGGEPRSGGVMRFASVEGPDYMDPGAAYSATYFSYIARGVTRTLTTYKASTDLGEQAELVGDLATGLGKHNAAGTKWTYTLKEGIKFGLALGGEKVPGVTGEPITSADLKYALRTPVHVLGRRSVPLLLRAGRRSGRIPGRQSRRHLGHRDSGRQDDHVQSHGAHRRLGLPDGDAGRAPVPESFASQFDAKGDFAYDSHIVASGPYYVETYVPSERIVMKRDPN